Protein AF-A0A9W8DTN8-F1 (afdb_monomer_lite)

pLDDT: mean 75.88, std 16.67, range [35.34, 96.88]

Secondary structure (DSSP, 8-state):
--TTB-HHHHHHS--GGGGGG--S-TTTTSSSSSSPPP-----------TTTHHHHHHHHHHHHHHHHH-SS-HHHHHHHHHHHHHHHHHHHHHHHHHHHHHHHHTT-SS-TT-HHHHHHHHHHHHHHHHHHHHHHHHHHH--STTTSPBTTBTTB-HHHHIIIIIHHHHHHHHHHHHHHHHHHHH-S--THHHHHHHHHHHHHHHHHIIIIIHHHHHHHTTSS--THHHHHHHHHHHHHHHHHHHHHHHSTTSSSSS---------

Sequence (267 aa):
MKFGDFESLCRLTNLPVCTLFVGNDSSLLSDHPKCKLNSYDAGSAYIVDLSDLVVTAVAILLAAYCVIKTHEKLAAVETVNKWLGAVNVALTVSFFWMLMLAGFVGFQLLPDGSAFSLFSILISTIIVLVGIGYIAADTAFGVTDTLKPKADRPFYSPGLFFVYLIFPIISIALYLCAQLVIVFRFLAVRKPLLWLLGALVLFVLSQIFMLVISDEICNGTNGRIDGTMFSTLLNFGSLVMIYFFWNSITEGDGDEYFDDPIDKHNP

Organism: NCBI:txid417184

InterPro domains:
  IPR022057 Chitin synthase export chaperone [PF12271] (2-77)
  IPR022057 Chitin synthase export chaperone [PF12271] (79-253)
  IPR022057 Chitin synthase export chaperone [PTHR35329] (80-253)

Radius of gyration: 22.62 Å; chains: 1; bounding box: 81×42×64 Å

Foldseek 3Di:
DDFQFCVLQQQQFDQLLVLLLDDPPPVVVVPTNPFAADDDPDPDDDDDDDVCCPVVVVVCVVVVVVVVPDPDCPVVVSVVSLLSSLQVLLVVLLVLLLLLLVLVCLVVPDPVPPPVSVCVSVVVSVVSSVVSSVLSSCCRVVPDPPQDQDPVRSRGGNVSSCSRPVSSVVSLVSSLVSLVCCCVPPNPDNVLVVLLVLLVVLLVVLCCLRRPVQNVVSVVVNNHDGSNVVSVVSNVVSVVSVVVSVCCVPVPDPPVVVPDPPDPDDD

Structure (mmCIF, N/CA/C/O backbone):
data_AF-A0A9W8DTN8-F1
#
_entry.id   AF-A0A9W8DTN8-F1
#
loop_
_atom_site.group_PDB
_atom_site.id
_atom_site.type_symbol
_atom_site.label_atom_id
_atom_site.label_alt_id
_atom_site.label_comp_id
_atom_site.label_asym_id
_atom_site.label_entity_id
_atom_site.label_seq_id
_atom_site.pdbx_PDB_ins_code
_atom_site.Cartn_x
_atom_site.Cartn_y
_atom_site.Cartn_z
_atom_site.occupancy
_atom_site.B_iso_or_equiv
_atom_site.auth_seq_id
_atom_site.auth_comp_id
_atom_site.auth_asym_id
_atom_site.auth_atom_id
_atom_site.pdbx_PDB_model_num
ATOM 1 N N . MET A 1 1 ? -19.034 -10.072 -0.904 1.00 63.94 1 MET A N 1
ATOM 2 C CA . MET A 1 1 ? -18.754 -8.750 -0.304 1.00 63.94 1 MET A CA 1
ATOM 3 C C . MET A 1 1 ? -19.582 -7.713 -1.045 1.00 63.94 1 MET A C 1
ATOM 5 O O . MET A 1 1 ? -19.642 -7.789 -2.268 1.00 63.94 1 MET A O 1
ATOM 9 N N . LYS A 1 2 ? -20.281 -6.818 -0.338 1.00 79.50 2 LYS A N 1
ATOM 10 C CA . LYS A 1 2 ? -20.985 -5.686 -0.964 1.00 79.50 2 LYS A CA 1
ATOM 11 C C . LYS A 1 2 ? -20.028 -4.497 -1.047 1.00 79.50 2 LYS A C 1
ATOM 13 O O . LYS A 1 2 ? -19.157 -4.350 -0.198 1.00 79.50 2 LYS A O 1
ATOM 18 N N . PHE A 1 3 ? -20.166 -3.670 -2.080 1.00 81.69 3 PHE A N 1
ATOM 19 C CA . PHE A 1 3 ? -19.348 -2.466 -2.217 1.00 81.69 3 PHE A CA 1
ATOM 20 C C . PHE A 1 3 ? -19.552 -1.536 -1.012 1.00 81.69 3 PHE A C 1
ATOM 22 O O . PHE A 1 3 ? -20.693 -1.258 -0.642 1.00 81.69 3 PHE A O 1
ATOM 29 N N . GLY A 1 4 ? -18.452 -1.057 -0.427 1.00 79.31 4 GLY A N 1
ATOM 30 C CA . GLY A 1 4 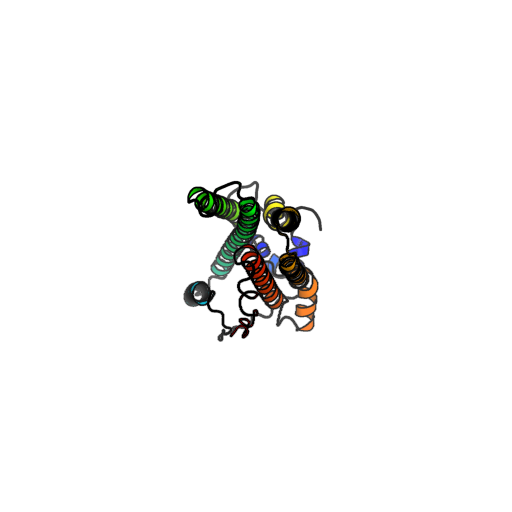? -18.475 -0.132 0.709 1.00 79.31 4 GLY A CA 1
ATOM 31 C C . GLY A 1 4 ? -18.649 -0.778 2.082 1.00 79.31 4 GLY A C 1
ATOM 32 O O . GLY A 1 4 ? -18.710 -0.045 3.063 1.00 79.31 4 GLY A O 1
ATOM 33 N N . ASP A 1 5 ? -18.729 -2.106 2.160 1.00 84.62 5 ASP A N 1
ATOM 34 C CA . ASP A 1 5 ? -18.950 -2.853 3.399 1.00 84.62 5 ASP A CA 1
ATOM 35 C C . ASP A 1 5 ? -17.673 -3.582 3.848 1.00 84.62 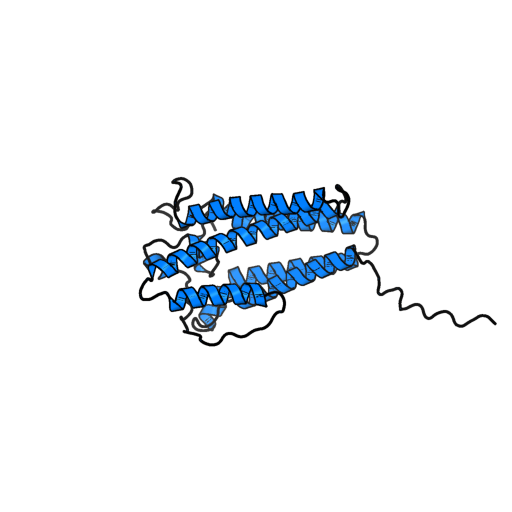5 ASP A C 1
ATOM 37 O O . ASP A 1 5 ? -17.126 -4.412 3.113 1.00 84.62 5 ASP A O 1
ATOM 41 N N . PHE A 1 6 ? -17.201 -3.261 5.053 1.00 83.69 6 PHE A N 1
ATOM 42 C CA . PHE A 1 6 ? -16.010 -3.851 5.665 1.00 83.69 6 PHE A CA 1
ATOM 43 C C . PHE A 1 6 ? -16.320 -5.006 6.625 1.00 83.69 6 PHE A C 1
ATOM 45 O O . PHE A 1 6 ? -15.386 -5.672 7.071 1.00 83.69 6 PHE A O 1
ATOM 52 N N . GLU A 1 7 ? -17.593 -5.299 6.913 1.00 82.56 7 GLU A N 1
ATOM 53 C CA . GLU A 1 7 ? -17.995 -6.267 7.945 1.00 82.56 7 GLU A CA 1
ATOM 54 C C . GLU A 1 7 ? -17.367 -7.649 7.714 1.00 82.56 7 GLU A C 1
ATOM 56 O O . GLU A 1 7 ? -16.734 -8.227 8.597 1.00 82.56 7 GLU A O 1
ATOM 61 N N . SER A 1 8 ? -17.447 -8.162 6.483 1.00 80.81 8 SER A N 1
ATOM 62 C CA . SER A 1 8 ? -16.868 -9.466 6.150 1.00 80.81 8 SER A CA 1
ATOM 63 C C . SER A 1 8 ? -15.341 -9.501 6.238 1.00 80.81 8 SER A C 1
ATOM 65 O O . SER A 1 8 ? -14.787 -10.552 6.533 1.00 80.81 8 SER A O 1
ATOM 67 N N . LEU A 1 9 ? -14.665 -8.379 5.968 1.00 82.00 9 LEU A N 1
ATOM 68 C CA . LEU A 1 9 ? -13.201 -8.297 6.005 1.00 82.00 9 LEU A CA 1
ATOM 69 C C . LEU A 1 9 ? -12.712 -8.245 7.454 1.00 82.00 9 LEU A C 1
ATOM 71 O O . LEU A 1 9 ? -11.893 -9.064 7.858 1.00 82.00 9 LEU A O 1
ATOM 75 N N . CYS A 1 10 ? -13.298 -7.354 8.253 1.00 80.56 10 CYS A N 1
ATOM 76 C CA . CYS A 1 10 ? -12.959 -7.187 9.664 1.00 80.56 10 CYS A CA 1
ATOM 77 C C . CYS A 1 10 ? -13.347 -8.390 10.533 1.00 80.56 10 CYS A C 1
ATOM 79 O O . CYS A 1 10 ? -12.802 -8.578 11.617 1.00 80.56 10 CYS A O 1
ATOM 81 N N . ARG A 1 11 ? -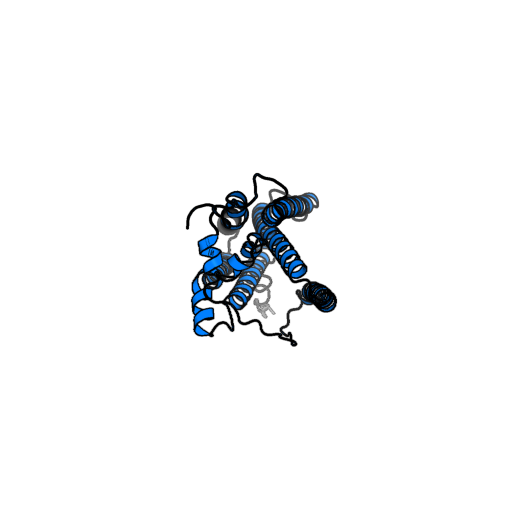14.268 -9.239 10.062 1.00 77.50 11 ARG A N 1
ATOM 82 C CA . ARG A 1 11 ? -14.615 -10.493 10.738 1.00 77.50 11 ARG A CA 1
ATOM 83 C C . ARG A 1 11 ? -13.582 -11.605 10.527 1.00 77.50 11 ARG A C 1
ATOM 85 O O . ARG A 1 11 ? -13.456 -12.470 11.395 1.00 77.50 11 ARG A O 1
ATOM 92 N N . LEU A 1 12 ? -12.906 -11.608 9.378 1.00 74.50 12 LEU A N 1
ATOM 93 C CA . LEU A 1 12 ? -11.951 -12.647 8.978 1.00 74.50 12 LEU A CA 1
ATOM 94 C C . LEU A 1 12 ? -10.514 -12.307 9.385 1.00 74.50 12 LEU A C 1
ATOM 96 O O . LEU A 1 12 ? -9.703 -13.209 9.574 1.00 74.50 12 LEU A O 1
ATOM 100 N N . THR A 1 13 ? -10.185 -11.019 9.499 1.00 71.69 13 THR A N 1
ATOM 101 C CA . THR A 1 13 ? -8.801 -10.576 9.672 1.00 71.69 13 THR A CA 1
ATOM 102 C C . THR A 1 13 ? -8.707 -9.280 10.477 1.00 71.69 13 THR A C 1
ATOM 104 O O . THR A 1 13 ? -9.619 -8.452 10.484 1.00 71.69 13 THR A O 1
ATOM 107 N N . ASN A 1 14 ? -7.547 -9.069 11.100 1.00 71.06 14 ASN A N 1
ATOM 108 C CA . ASN A 1 14 ? -7.213 -7.853 11.840 1.00 71.06 14 ASN A CA 1
ATOM 109 C C . ASN A 1 14 ? -6.610 -6.777 10.921 1.00 71.06 14 ASN A C 1
ATOM 111 O O . ASN A 1 14 ? -5.445 -6.405 11.067 1.00 71.06 14 ASN A O 1
ATOM 115 N N . LEU A 1 15 ? -7.364 -6.288 9.930 1.00 77.12 15 LEU A N 1
ATOM 116 C CA . LEU A 1 15 ? -6.869 -5.194 9.086 1.00 77.12 15 LEU A CA 1
ATOM 117 C C . LEU A 1 15 ? -6.762 -3.882 9.889 1.00 77.12 15 LEU A C 1
ATOM 119 O O . LEU A 1 15 ? -7.692 -3.546 10.626 1.00 77.12 15 LEU A O 1
ATOM 123 N N . PRO A 1 16 ? -5.715 -3.062 9.674 1.00 76.69 16 PRO A N 1
ATOM 124 C CA . PRO A 1 16 ? -5.590 -1.746 10.309 1.00 76.69 16 PRO A CA 1
ATOM 125 C C . PRO A 1 16 ? -6.773 -0.809 10.033 1.00 76.69 16 PRO A C 1
ATOM 127 O O . PRO A 1 16 ? -7.114 0.016 10.870 1.00 76.69 16 PRO A O 1
ATOM 130 N N . VAL A 1 17 ? -7.447 -0.959 8.886 1.00 81.12 17 VAL A N 1
ATOM 131 C CA . VAL A 1 17 ? -8.656 -0.185 8.547 1.00 81.12 17 VAL A CA 1
ATOM 132 C C . VAL A 1 17 ? -9.824 -0.471 9.501 1.00 81.12 17 VAL A C 1
ATOM 134 O O . VAL A 1 17 ? -10.675 0.387 9.713 1.00 81.12 17 VAL A O 1
ATOM 137 N N . CYS A 1 18 ? -9.864 -1.655 10.119 1.00 81.06 18 CYS A N 1
ATOM 138 C CA . CYS A 1 18 ? -10.951 -2.062 11.005 1.00 81.06 18 CYS A CA 1
ATOM 139 C C . CYS A 1 18 ? -10.945 -1.301 12.334 1.00 81.06 18 CYS A C 1
ATOM 141 O O . CYS A 1 18 ? -12.005 -1.125 12.931 1.00 81.06 18 CYS A O 1
ATOM 143 N N . THR A 1 19 ? -9.791 -0.780 12.772 1.00 77.75 19 THR A N 1
ATOM 144 C CA . THR A 1 19 ? -9.713 0.037 13.995 1.00 77.75 19 THR A CA 1
ATOM 145 C C . THR A 1 19 ? -10.406 1.392 13.841 1.00 77.75 19 THR A C 1
ATOM 147 O O . THR A 1 19 ? -10.740 2.017 14.845 1.00 77.75 19 THR A O 1
ATOM 150 N N . LEU A 1 20 ? -10.676 1.830 12.605 1.00 77.50 20 LEU A N 1
ATOM 151 C CA . LEU A 1 20 ? -11.373 3.085 12.310 1.00 77.50 20 LEU A CA 1
ATOM 152 C C . LEU A 1 20 ? -12.873 3.012 12.605 1.00 77.50 20 LEU A C 1
ATOM 154 O O . LEU A 1 20 ? -13.482 4.031 12.900 1.00 77.50 20 LEU A O 1
ATOM 158 N N . PHE A 1 21 ? -13.467 1.820 12.544 1.00 77.38 21 PHE A N 1
ATOM 159 C CA . PHE A 1 21 ? -14.907 1.618 12.751 1.00 77.38 21 PHE A CA 1
ATOM 160 C C . PHE A 1 21 ? -15.274 1.315 14.209 1.00 77.38 21 PHE A C 1
ATOM 162 O O . PHE A 1 21 ? -16.444 1.143 14.543 1.00 77.38 21 PHE A O 1
ATOM 169 N N . VAL A 1 22 ? -14.277 1.251 15.092 1.00 67.44 22 VAL A N 1
ATOM 170 C CA . VAL A 1 22 ? -14.471 1.017 16.523 1.00 67.44 22 VAL A CA 1
ATOM 171 C C . VAL A 1 22 ? -15.117 2.257 17.147 1.00 67.44 22 VAL A C 1
ATOM 173 O O . VAL A 1 22 ? -14.498 3.311 17.209 1.00 67.44 22 VAL A O 1
ATOM 176 N N . GLY A 1 23 ? -16.377 2.169 17.572 1.00 57.66 23 GLY A N 1
ATOM 177 C CA . GLY A 1 23 ? -17.070 3.244 18.296 1.00 57.66 23 GLY A CA 1
ATOM 178 C C . GLY A 1 23 ? -16.900 3.154 19.820 1.00 57.66 23 GLY A C 1
ATOM 179 O O . GLY A 1 23 ? -16.332 2.192 20.327 1.00 57.66 23 GLY A O 1
ATOM 180 N N . ASN A 1 24 ? -17.496 4.110 20.550 1.00 43.00 24 ASN A N 1
ATOM 181 C CA . ASN A 1 24 ? -17.570 4.120 22.026 1.00 43.00 24 ASN A CA 1
ATOM 182 C C . ASN A 1 24 ? -18.254 2.866 22.620 1.00 43.00 24 ASN A C 1
ATOM 184 O O . ASN A 1 24 ? -18.099 2.573 23.807 1.00 43.00 24 ASN A O 1
ATOM 188 N N . ASP A 1 25 ? -19.013 2.128 21.807 1.00 45.62 25 ASP A N 1
ATOM 189 C CA . ASP A 1 25 ? -19.570 0.829 22.168 1.00 45.62 25 ASP A CA 1
ATOM 190 C C . ASP A 1 25 ? -18.539 -0.277 21.919 1.00 45.62 25 ASP A C 1
ATOM 192 O O . ASP A 1 25 ? -18.502 -0.953 20.889 1.00 45.62 25 ASP A O 1
ATOM 196 N N . SER A 1 26 ? -17.719 -0.491 22.945 1.00 45.62 26 SER A N 1
ATOM 197 C CA . SER A 1 26 ? -16.800 -1.627 23.124 1.00 45.62 26 SER A CA 1
ATOM 198 C C . SER A 1 26 ? -17.436 -3.026 22.941 1.00 45.62 26 SER A C 1
ATOM 200 O O . SER A 1 26 ? -16.726 -4.033 22.882 1.00 45.62 26 SER A O 1
ATOM 202 N N . SER A 1 27 ? -18.762 -3.114 22.799 1.00 43.22 27 SER A N 1
ATOM 203 C CA . SER A 1 27 ? -19.514 -4.332 22.482 1.00 43.22 27 SER A CA 1
ATOM 204 C C . SER A 1 27 ? -19.376 -4.779 21.018 1.00 43.22 27 SER A C 1
ATOM 206 O O . SER A 1 27 ? -19.384 -5.981 20.769 1.00 43.22 27 SER A O 1
ATOM 208 N N . LEU A 1 28 ? -19.143 -3.867 20.063 1.00 47.72 28 LEU A N 1
ATOM 209 C CA . LEU A 1 28 ? -18.920 -4.217 18.644 1.00 47.72 28 LEU A CA 1
ATOM 210 C C . LEU A 1 28 ? -17.567 -4.908 18.396 1.00 47.72 28 LEU A C 1
ATOM 212 O O . LEU A 1 28 ? -17.390 -5.604 17.401 1.00 47.72 28 LEU A O 1
ATOM 216 N N . LEU A 1 29 ? -16.627 -4.751 19.331 1.00 48.72 29 LEU A N 1
ATOM 217 C CA . LEU A 1 29 ? -15.310 -5.402 19.350 1.00 48.72 29 LEU A CA 1
ATOM 218 C C . LEU A 1 29 ? -15.311 -6.746 20.092 1.00 48.72 29 LEU A C 1
ATOM 220 O O . LEU A 1 29 ? -14.307 -7.458 20.093 1.00 48.72 29 LEU A O 1
ATOM 224 N N . SER A 1 30 ? -16.409 -7.085 20.772 1.00 45.41 30 SER A N 1
ATOM 225 C CA . SER A 1 30 ? -16.531 -8.376 21.455 1.00 45.41 30 SE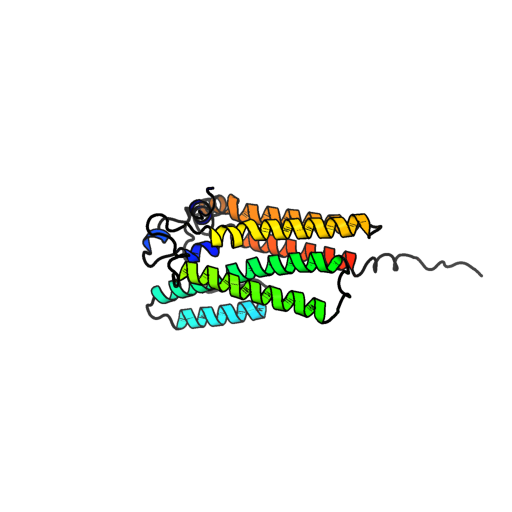R A CA 1
ATOM 226 C C . SER A 1 30 ? -16.937 -9.504 20.501 1.00 45.41 30 SER A C 1
ATOM 228 O O . SER A 1 30 ? -16.750 -10.663 20.858 1.00 45.41 30 SER A O 1
ATOM 230 N N . ASP A 1 31 ? -17.439 -9.175 19.302 1.00 45.97 31 ASP A N 1
ATOM 231 C CA . ASP A 1 31 ? -17.983 -10.149 18.340 1.00 45.97 31 ASP A CA 1
ATOM 232 C C . ASP A 1 31 ? -17.149 -10.296 17.042 1.00 45.97 31 ASP A C 1
ATOM 234 O O . ASP A 1 31 ? -17.386 -11.203 16.238 1.00 45.97 31 ASP A O 1
ATOM 238 N N . HIS A 1 32 ? -16.143 -9.438 16.814 1.00 55.62 32 HIS A N 1
ATOM 239 C CA . HIS A 1 32 ? -15.303 -9.440 15.603 1.00 55.62 32 HIS A CA 1
ATOM 240 C C . HIS A 1 32 ? -13.837 -9.133 15.962 1.00 55.62 32 HIS A C 1
ATOM 242 O O . HIS A 1 32 ? -13.607 -8.107 16.607 1.00 55.62 32 HIS A O 1
ATOM 248 N N . PRO A 1 33 ? -12.824 -9.939 15.572 1.00 57.31 33 PRO A N 1
ATOM 249 C CA . PRO A 1 33 ? -12.809 -11.122 14.689 1.00 57.31 33 PRO A CA 1
ATOM 250 C C . PRO A 1 33 ? -13.341 -12.411 15.345 1.00 57.31 33 PRO A C 1
ATOM 252 O O . PRO A 1 33 ? -13.359 -12.528 16.568 1.00 57.31 33 PRO A O 1
ATOM 255 N N . LYS A 1 34 ? -13.721 -13.417 14.534 1.00 57.88 34 LYS A N 1
ATOM 256 C CA . LYS A 1 34 ? -14.191 -14.740 15.024 1.00 57.88 34 LYS A CA 1
ATOM 257 C C . LYS A 1 34 ? -13.236 -15.400 16.025 1.00 57.88 34 LYS A C 1
ATOM 259 O O . LYS A 1 34 ? -13.680 -16.151 16.888 1.00 57.88 34 LYS A O 1
ATOM 264 N N . CYS A 1 35 ? -11.942 -15.132 15.883 1.00 56.12 35 CYS A N 1
ATOM 265 C CA . CYS A 1 35 ? -10.902 -15.606 16.773 1.00 56.12 35 CYS A CA 1
ATOM 266 C C . CYS A 1 35 ? -10.168 -14.407 17.377 1.00 56.12 35 CYS A C 1
ATOM 268 O O . CYS A 1 35 ? -9.411 -13.708 16.702 1.00 56.12 35 CYS A O 1
ATOM 270 N N . LYS A 1 36 ? -10.425 -14.152 18.663 1.00 63.56 36 LYS A N 1
ATOM 271 C CA . LYS A 1 36 ? -9.766 -13.093 19.425 1.00 63.56 36 LYS A CA 1
ATOM 272 C C . LYS A 1 36 ? -8.383 -13.578 19.842 1.00 63.56 36 LYS A C 1
ATOM 274 O O . LYS A 1 36 ? -8.260 -14.623 20.478 1.00 63.56 36 LYS A O 1
ATOM 279 N N . LEU A 1 37 ? -7.351 -12.811 19.502 1.00 59.62 37 LEU A N 1
ATOM 280 C CA . LEU A 1 37 ? -6.012 -13.077 20.012 1.00 59.62 37 LEU A CA 1
ATOM 281 C C . LEU A 1 37 ? -6.018 -12.921 21.537 1.00 59.62 37 LEU A C 1
ATOM 283 O O . LEU A 1 37 ? -6.521 -11.930 22.073 1.00 59.62 37 LEU A O 1
ATOM 287 N N . ASN A 1 38 ? -5.469 -13.908 22.237 1.00 58.78 38 ASN A N 1
ATOM 288 C CA . ASN A 1 38 ? -5.273 -13.840 23.675 1.00 58.78 38 ASN A CA 1
ATOM 289 C C . ASN A 1 38 ? -4.295 -12.699 23.960 1.00 58.78 38 ASN A C 1
ATOM 291 O O . ASN A 1 38 ? -3.164 -12.713 23.475 1.00 58.78 38 ASN A O 1
ATOM 295 N N . SER A 1 39 ? -4.726 -11.708 24.742 1.00 44.03 39 SER A N 1
ATOM 296 C CA . SER A 1 39 ? -3.850 -10.627 25.183 1.00 44.03 39 SER A CA 1
ATOM 297 C C . SER A 1 39 ? -2.776 -11.212 26.099 1.00 44.03 39 SER A C 1
ATOM 299 O O . SER A 1 39 ? -3.042 -11.506 27.265 1.00 44.03 39 SER A O 1
ATOM 301 N N . TYR A 1 40 ? -1.581 -11.418 25.560 1.00 40.50 40 TYR A N 1
ATOM 302 C CA . TYR A 1 40 ? -0.391 -11.714 26.342 1.00 40.50 40 TYR A CA 1
ATOM 303 C C . TYR A 1 40 ? 0.309 -10.393 26.657 1.00 40.50 40 TYR A C 1
ATOM 305 O O . TYR A 1 40 ? 0.668 -9.647 25.746 1.00 40.50 40 TYR A O 1
ATOM 313 N N . ASP A 1 41 ? 0.495 -10.112 27.947 1.00 42.66 41 ASP A N 1
ATOM 314 C CA . ASP A 1 41 ? 1.431 -9.097 28.428 1.00 42.66 41 ASP A CA 1
ATOM 315 C C . ASP A 1 41 ? 2.844 -9.600 28.101 1.00 42.66 41 ASP A C 1
ATOM 317 O O . ASP A 1 41 ? 3.432 -10.415 28.814 1.00 42.66 41 ASP A O 1
ATOM 321 N N . ALA A 1 42 ? 3.320 -9.250 26.909 1.00 35.34 42 ALA A N 1
ATOM 322 C CA . ALA A 1 42 ? 4.568 -9.747 26.355 1.00 35.34 42 ALA A CA 1
ATOM 323 C C . ALA A 1 42 ? 5.658 -8.688 26.523 1.00 35.34 42 ALA A C 1
ATOM 325 O O . ALA A 1 42 ? 6.100 -8.038 25.575 1.00 35.34 42 ALA A O 1
ATOM 326 N N . GLY A 1 43 ? 6.123 -8.552 27.764 1.00 43.59 43 GLY A N 1
ATOM 327 C CA . GLY A 1 43 ? 7.454 -8.041 28.054 1.00 43.59 43 GLY A CA 1
ATOM 328 C C . GLY A 1 43 ? 8.511 -8.999 27.510 1.00 43.59 43 GLY A C 1
ATOM 329 O O . GLY A 1 43 ? 8.989 -9.853 28.244 1.00 43.59 43 GLY A O 1
ATOM 330 N N . SER A 1 44 ? 8.835 -8.884 26.222 1.00 36.22 44 SER A N 1
ATOM 331 C CA . SER A 1 44 ? 10.121 -9.234 25.597 1.00 36.22 44 SER A CA 1
ATOM 332 C C . SER A 1 44 ? 9.927 -9.225 24.080 1.00 36.22 44 SER A C 1
ATOM 334 O O . SER A 1 44 ? 9.329 -10.137 23.511 1.00 36.22 44 SER A O 1
ATOM 336 N N . ALA A 1 45 ? 10.405 -8.164 23.433 1.00 37.38 45 ALA A N 1
ATOM 337 C CA . ALA A 1 45 ? 10.436 -8.048 21.984 1.00 37.38 45 ALA A CA 1
ATOM 338 C C . ALA A 1 45 ? 11.819 -8.448 21.460 1.00 37.38 45 ALA A C 1
ATOM 340 O O . ALA A 1 45 ? 12.842 -7.978 21.959 1.00 37.38 45 ALA A O 1
ATOM 341 N N . TYR A 1 46 ? 11.837 -9.259 20.410 1.00 41.56 46 TYR A N 1
ATOM 342 C CA . TYR A 1 46 ? 12.955 -9.374 19.481 1.00 41.56 46 TYR A CA 1
ATOM 343 C C . TYR A 1 46 ? 12.387 -9.829 18.138 1.00 41.56 46 TYR A C 1
ATOM 345 O O . TYR A 1 46 ? 11.598 -10.765 18.172 1.00 41.56 46 TYR A O 1
ATOM 353 N N . ILE A 1 47 ? 12.717 -9.164 17.017 1.00 35.59 47 ILE A N 1
ATOM 354 C CA . ILE A 1 47 ? 13.503 -9.663 15.860 1.00 35.59 47 ILE A CA 1
ATOM 355 C C . ILE A 1 47 ? 13.998 -8.435 15.052 1.00 35.59 47 ILE A C 1
ATOM 357 O O . ILE A 1 47 ? 13.439 -7.346 15.135 1.00 35.59 47 ILE A O 1
ATOM 361 N N . VAL A 1 48 ? 15.125 -8.646 14.375 1.00 48.19 48 VAL A N 1
ATOM 362 C CA . VAL A 1 48 ? 16.088 -7.759 13.708 1.00 48.19 48 VAL A CA 1
ATOM 363 C C . VAL A 1 48 ? 15.653 -7.337 12.299 1.00 48.19 48 VAL A C 1
ATOM 365 O O . VAL A 1 48 ? 15.286 -8.211 11.527 1.00 48.19 48 VAL A O 1
ATOM 368 N N . ASP A 1 49 ? 15.818 -6.050 11.953 1.00 41.81 49 ASP A N 1
ATOM 369 C CA . ASP A 1 49 ? 16.182 -5.565 10.605 1.00 41.81 49 ASP A CA 1
ATOM 370 C C . ASP A 1 49 ? 16.691 -4.101 10.634 1.00 41.81 49 ASP A C 1
ATOM 372 O O . ASP A 1 49 ? 16.296 -3.292 11.478 1.00 41.81 49 ASP A O 1
ATOM 376 N N . LEU A 1 50 ? 17.623 -3.759 9.731 1.00 44.88 50 LEU A N 1
ATOM 377 C CA . LEU A 1 50 ? 18.465 -2.544 9.783 1.00 44.88 50 LEU A CA 1
ATOM 378 C C . LEU A 1 50 ? 17.724 -1.234 9.432 1.00 44.88 50 LEU A C 1
ATOM 380 O O . LEU A 1 50 ? 18.148 -0.158 9.853 1.00 44.88 50 LEU A O 1
ATOM 384 N N . SER A 1 51 ? 16.615 -1.303 8.692 1.00 52.84 51 SER A N 1
ATOM 385 C CA . SER A 1 51 ? 15.797 -0.135 8.313 1.00 52.84 51 SER A CA 1
ATOM 386 C C . SER A 1 51 ? 14.657 0.159 9.290 1.00 52.84 51 SER A C 1
ATOM 388 O O . SER A 1 51 ? 14.095 1.254 9.261 1.00 52.84 51 SER A O 1
ATOM 390 N N . ASP A 1 52 ? 14.346 -0.782 10.180 1.00 53.47 52 ASP A N 1
ATOM 391 C CA . ASP A 1 52 ? 13.214 -0.678 11.099 1.00 53.47 52 ASP A CA 1
ATOM 392 C C . ASP A 1 52 ? 13.634 -0.195 12.495 1.00 53.47 52 ASP A C 1
ATOM 394 O O . ASP A 1 52 ? 12.813 0.253 13.286 1.00 53.47 52 ASP A O 1
ATOM 398 N N . LEU A 1 53 ? 14.938 -0.180 12.793 1.00 51.12 53 LEU A N 1
ATOM 399 C CA . LEU A 1 53 ? 15.464 0.184 14.110 1.00 51.12 53 LEU A CA 1
ATOM 400 C C . LEU A 1 53 ? 14.972 1.556 14.593 1.00 51.12 53 LEU A C 1
ATOM 402 O O . LEU A 1 53 ? 14.596 1.691 15.750 1.00 51.12 53 LEU A O 1
ATOM 406 N N . VAL A 1 54 ? 14.970 2.580 13.736 1.00 53.28 54 VAL A N 1
ATOM 407 C CA . VAL A 1 54 ? 14.645 3.954 14.163 1.00 53.28 54 VAL A CA 1
ATOM 408 C C . VAL A 1 54 ? 13.140 4.150 14.300 1.00 53.28 54 VAL A C 1
ATOM 410 O O . VAL A 1 54 ? 12.680 4.710 15.293 1.00 53.28 54 VAL A O 1
ATOM 413 N N . VAL A 1 55 ? 12.364 3.669 13.329 1.00 56.22 55 VAL A N 1
ATOM 414 C CA . VAL A 1 55 ? 10.903 3.816 13.327 1.00 56.22 55 VAL A CA 1
ATOM 415 C C . VAL A 1 55 ? 10.288 2.942 14.412 1.00 56.22 55 VAL A C 1
ATOM 417 O O . VAL A 1 55 ? 9.457 3.423 15.179 1.00 56.22 55 VAL A O 1
ATOM 420 N N . THR A 1 56 ? 10.773 1.711 14.561 1.00 55.28 56 THR A N 1
ATOM 421 C CA . THR A 1 56 ? 10.355 0.808 15.630 1.00 55.28 56 THR A CA 1
ATOM 422 C C . THR A 1 56 ? 10.863 1.267 16.993 1.00 55.28 56 THR A C 1
ATOM 424 O O . THR A 1 56 ? 10.089 1.227 17.939 1.00 55.28 56 THR A O 1
ATOM 427 N N . ALA A 1 57 ? 12.077 1.814 17.140 1.00 55.66 57 ALA A N 1
ATOM 428 C CA . ALA A 1 57 ? 12.501 2.391 18.423 1.00 55.66 57 ALA A CA 1
ATOM 429 C C . ALA A 1 57 ? 11.650 3.602 18.817 1.00 55.66 57 ALA A C 1
ATOM 431 O O . ALA A 1 57 ? 11.250 3.708 19.971 1.00 55.66 57 ALA A O 1
ATOM 432 N N . VAL A 1 58 ? 11.320 4.497 17.881 1.00 66.19 58 VAL A N 1
ATOM 433 C CA . VAL A 1 58 ? 10.432 5.635 18.161 1.00 66.19 58 VAL A CA 1
ATOM 434 C C . VAL A 1 58 ? 9.015 5.152 18.474 1.00 66.19 58 VAL A C 1
ATOM 436 O O . VAL A 1 58 ? 8.419 5.625 19.439 1.00 66.19 58 VAL A O 1
ATOM 439 N N . ALA A 1 59 ? 8.491 4.173 17.734 1.00 60.62 59 ALA A N 1
ATOM 440 C CA . ALA A 1 59 ? 7.184 3.578 17.998 1.00 60.62 59 ALA A CA 1
ATOM 441 C C . ALA A 1 59 ? 7.143 2.849 19.349 1.00 60.62 59 ALA A C 1
ATOM 443 O O . ALA A 1 59 ? 6.178 3.013 20.086 1.00 60.62 59 ALA A O 1
ATOM 444 N N . ILE A 1 60 ? 8.200 2.120 19.720 1.00 67.62 60 ILE A N 1
ATOM 445 C CA . ILE A 1 60 ? 8.348 1.457 21.021 1.00 67.62 60 ILE A CA 1
ATOM 446 C C . ILE A 1 60 ? 8.479 2.490 22.134 1.00 67.62 60 ILE A C 1
ATOM 448 O O . ILE A 1 60 ? 7.838 2.334 23.162 1.00 67.62 60 ILE A O 1
ATOM 452 N N . LEU A 1 61 ? 9.264 3.555 21.958 1.00 71.50 61 LEU A N 1
ATOM 453 C CA . LEU A 1 61 ? 9.414 4.607 22.966 1.00 71.50 61 LEU A CA 1
ATOM 454 C C . LEU A 1 61 ? 8.108 5.378 23.169 1.00 71.50 61 LEU A C 1
ATOM 456 O O . LEU A 1 61 ? 7.755 5.680 24.306 1.00 71.50 61 LEU A O 1
ATOM 460 N N . LEU A 1 62 ? 7.363 5.654 22.096 1.00 65.94 62 LEU A N 1
ATOM 461 C CA . LEU A 1 62 ? 6.039 6.270 22.166 1.00 65.94 62 LEU A CA 1
ATOM 462 C C . LEU A 1 62 ? 5.006 5.319 22.776 1.00 65.94 62 LEU A C 1
ATOM 464 O O . LEU A 1 62 ? 4.246 5.739 23.643 1.00 65.94 62 LEU A O 1
ATOM 468 N N . ALA A 1 63 ? 5.005 4.043 22.390 1.00 62.25 63 ALA A N 1
ATOM 469 C CA . ALA A 1 63 ? 4.123 3.027 22.956 1.00 62.25 63 ALA A CA 1
ATOM 470 C C . ALA A 1 63 ? 4.424 2.797 24.442 1.00 62.25 63 ALA A C 1
ATOM 472 O O . ALA A 1 63 ? 3.508 2.823 25.254 1.00 62.25 63 ALA A O 1
ATOM 473 N N . ALA A 1 64 ? 5.696 2.670 24.823 1.00 64.81 64 ALA A N 1
ATOM 474 C CA . ALA A 1 64 ? 6.138 2.551 26.208 1.00 64.81 64 ALA A CA 1
ATOM 475 C C . ALA A 1 64 ? 5.796 3.812 27.009 1.00 64.81 64 ALA A C 1
ATOM 477 O O . ALA A 1 64 ? 5.264 3.704 28.108 1.00 64.81 64 ALA A O 1
ATOM 478 N N . TYR A 1 65 ? 6.014 5.009 26.454 1.00 75.19 65 TYR A N 1
ATOM 479 C CA . TYR A 1 65 ? 5.596 6.264 27.081 1.00 75.19 65 TYR A CA 1
ATOM 480 C C . TYR A 1 65 ? 4.078 6.314 27.298 1.00 75.19 65 TYR A C 1
ATOM 482 O O . TYR A 1 65 ? 3.622 6.702 28.372 1.00 75.19 65 TYR A O 1
ATOM 490 N N . CYS A 1 66 ? 3.289 5.886 26.311 1.00 60.25 66 CYS A N 1
ATOM 491 C CA . CYS A 1 66 ? 1.837 5.803 26.415 1.00 60.25 66 CYS A CA 1
ATOM 492 C C . CYS A 1 66 ? 1.397 4.781 27.471 1.00 60.25 66 CYS A C 1
ATOM 494 O O . CYS A 1 66 ? 0.569 5.130 28.304 1.00 60.25 66 CYS A O 1
ATOM 496 N N . VAL A 1 67 ? 1.990 3.584 27.496 1.00 63.31 67 VAL A N 1
ATOM 497 C CA . VAL A 1 67 ? 1.694 2.513 28.466 1.00 63.31 67 VAL A CA 1
ATOM 498 C C . VAL A 1 67 ? 2.054 2.932 29.894 1.00 63.31 67 VAL A C 1
ATOM 500 O O . VAL A 1 67 ? 1.257 2.752 30.813 1.00 63.31 67 VAL A O 1
ATOM 503 N N . ILE A 1 68 ? 3.217 3.563 30.085 1.00 66.44 68 ILE A N 1
ATOM 504 C CA . ILE A 1 68 ? 3.676 4.065 31.391 1.00 66.44 68 ILE A CA 1
ATOM 505 C C . ILE A 1 68 ? 2.792 5.225 31.874 1.00 66.44 68 ILE A C 1
ATOM 507 O O . ILE A 1 68 ? 2.584 5.396 33.073 1.00 66.44 68 ILE A O 1
ATOM 511 N N . LYS A 1 69 ? 2.245 6.029 30.955 1.00 62.56 69 LYS A N 1
ATOM 512 C CA . LYS A 1 69 ? 1.382 7.170 31.289 1.00 62.56 69 LYS A CA 1
ATOM 513 C C . LYS A 1 69 ? -0.096 6.794 31.445 1.00 62.56 69 LYS A C 1
ATOM 515 O O . LYS A 1 69 ? -0.858 7.576 32.015 1.00 62.56 69 LYS A O 1
ATOM 520 N N . THR A 1 70 ? -0.523 5.617 30.986 1.00 54.00 70 THR A N 1
ATOM 521 C CA . THR A 1 70 ? -1.897 5.127 31.158 1.00 54.00 70 THR A CA 1
ATOM 522 C C . THR A 1 70 ? -2.119 4.540 32.548 1.00 54.00 70 THR A C 1
ATOM 524 O O . THR A 1 70 ? -2.295 3.340 32.720 1.00 54.00 70 THR A O 1
ATOM 527 N N . HIS A 1 71 ? -2.214 5.408 33.549 1.00 50.12 71 HIS A N 1
ATOM 528 C CA . HIS A 1 71 ? -3.039 5.094 34.708 1.00 50.12 71 HIS A CA 1
ATOM 529 C C . HIS A 1 71 ? -4.517 5.287 34.290 1.00 50.12 71 HIS A C 1
ATOM 531 O O . HIS A 1 71 ? -4.998 6.404 34.118 1.00 50.12 71 HIS A O 1
ATOM 537 N N . GLU A 1 72 ? -5.213 4.174 34.040 1.00 56.12 72 GLU A N 1
ATOM 538 C CA . GLU A 1 72 ? -6.687 4.042 34.008 1.00 56.12 72 GLU A CA 1
ATOM 539 C C . GLU A 1 72 ? -7.518 4.689 32.873 1.00 56.12 72 GLU A C 1
ATOM 541 O O . GLU A 1 72 ? -8.698 4.989 33.068 1.00 56.12 72 GLU A O 1
ATOM 546 N N . LYS A 1 73 ? -7.009 4.863 31.647 1.00 50.16 73 LYS A N 1
ATOM 547 C CA . LYS A 1 73 ? -7.859 5.357 30.537 1.00 50.16 73 LYS A CA 1
ATOM 548 C C . LYS A 1 73 ? -7.898 4.390 29.355 1.00 50.16 73 LYS A C 1
ATOM 550 O O . LYS A 1 73 ? -7.220 4.601 28.356 1.00 50.16 73 LYS A O 1
ATOM 555 N N . LEU A 1 74 ? -8.783 3.392 29.426 1.00 54.03 74 LEU A N 1
ATOM 556 C CA . LEU A 1 74 ? -9.199 2.568 28.274 1.00 54.03 74 LEU A CA 1
ATOM 557 C C . LEU A 1 74 ? -9.584 3.437 27.052 1.00 54.03 74 LEU A C 1
ATOM 559 O O . LEU A 1 74 ? -9.250 3.103 25.920 1.00 54.03 74 LEU A O 1
ATOM 563 N N . ALA A 1 75 ? -10.170 4.617 27.290 1.00 56.38 75 ALA A N 1
ATOM 564 C CA . ALA A 1 75 ? -10.510 5.599 26.254 1.00 56.38 75 ALA A CA 1
ATOM 565 C C . ALA A 1 75 ? -9.291 6.196 25.510 1.00 56.38 75 ALA A C 1
ATOM 567 O O . ALA A 1 75 ? -9.396 6.583 24.344 1.00 56.38 75 ALA A O 1
ATOM 568 N N . ALA A 1 76 ? -8.122 6.273 26.158 1.00 60.44 76 ALA A N 1
ATOM 569 C CA . ALA A 1 76 ? -6.901 6.753 25.510 1.00 60.44 76 ALA A CA 1
ATOM 570 C C . ALA A 1 76 ? -6.347 5.707 24.532 1.00 60.44 76 ALA A C 1
ATOM 572 O O . ALA A 1 76 ? -5.922 6.063 23.437 1.00 60.44 76 ALA A O 1
ATOM 573 N N . VAL A 1 77 ? -6.421 4.422 24.892 1.00 65.12 77 VAL A N 1
ATOM 574 C CA . VAL A 1 77 ? -5.980 3.305 24.040 1.00 65.12 77 VAL A CA 1
ATOM 575 C C . VAL A 1 77 ? -6.824 3.224 22.767 1.00 65.12 77 VAL A C 1
ATOM 577 O O . VAL A 1 77 ? -6.280 3.113 21.672 1.00 65.12 77 VAL A O 1
ATOM 580 N N . GLU A 1 78 ? -8.146 3.362 22.885 1.00 66.00 78 GLU A N 1
ATOM 581 C CA . GLU A 1 78 ? -9.049 3.373 21.728 1.00 66.00 78 GLU A CA 1
ATOM 582 C C . GLU A 1 78 ? -8.731 4.526 20.762 1.00 66.00 78 GLU A C 1
ATOM 584 O O . GLU A 1 78 ? -8.619 4.328 19.552 1.00 66.00 78 GLU A O 1
ATOM 589 N N . THR A 1 79 ? -8.510 5.727 21.300 1.00 71.94 79 THR A N 1
ATOM 590 C CA . THR A 1 79 ? -8.166 6.914 20.504 1.00 71.94 79 THR A CA 1
ATOM 591 C C . THR A 1 79 ? -6.831 6.740 19.776 1.00 71.94 79 THR A C 1
ATOM 593 O O . THR A 1 79 ? -6.714 7.091 18.602 1.00 71.94 79 THR A O 1
ATOM 596 N N . VAL A 1 80 ? -5.823 6.175 20.446 1.00 73.12 80 VAL A N 1
ATOM 597 C CA . VAL A 1 80 ? -4.510 5.899 19.842 1.00 73.12 80 VAL A CA 1
ATOM 598 C C . VAL A 1 80 ? -4.628 4.862 18.723 1.00 73.12 80 VAL A C 1
ATOM 600 O O . VAL A 1 80 ? -4.066 5.069 17.649 1.00 73.12 80 VAL A O 1
ATOM 603 N N . ASN A 1 81 ? -5.412 3.798 18.917 1.00 72.69 81 ASN A N 1
ATOM 604 C CA . ASN A 1 81 ? -5.622 2.763 17.900 1.00 72.69 81 ASN A CA 1
ATOM 605 C C . ASN A 1 81 ? -6.315 3.301 16.638 1.00 72.69 81 ASN A C 1
ATOM 607 O O . ASN A 1 81 ? -5.977 2.883 15.526 1.00 72.69 81 ASN A O 1
ATOM 611 N N . LYS A 1 82 ? -7.241 4.256 16.792 1.00 79.38 82 LYS A N 1
ATOM 612 C CA . LYS A 1 82 ? -7.876 4.964 15.667 1.00 79.38 82 LYS A CA 1
ATOM 613 C C . LYS A 1 82 ? -6.868 5.785 14.872 1.00 79.38 82 LYS A C 1
ATOM 615 O O . LYS A 1 82 ? -6.813 5.672 13.650 1.00 79.38 82 LYS A O 1
ATOM 620 N N . TRP A 1 83 ? -6.033 6.571 15.555 1.00 79.06 83 TRP A N 1
ATOM 621 C CA . TRP A 1 83 ? -4.973 7.342 14.899 1.00 79.06 83 TRP A CA 1
ATOM 622 C C . TRP A 1 83 ? -3.963 6.443 14.188 1.00 79.06 83 TRP A C 1
ATOM 624 O O . TRP A 1 83 ? -3.602 6.718 13.045 1.00 79.06 83 TRP A O 1
ATOM 634 N N . LEU A 1 84 ? -3.547 5.350 14.829 1.00 77.38 84 LEU A N 1
ATOM 635 C CA . LEU A 1 84 ? -2.615 4.392 14.241 1.00 77.38 84 LEU A CA 1
ATOM 636 C C . LEU A 1 84 ? -3.194 3.746 12.975 1.00 77.38 84 LEU A C 1
ATOM 638 O O . LEU A 1 84 ? -2.509 3.681 11.955 1.00 77.38 84 LEU A O 1
ATOM 642 N N . GLY A 1 85 ? -4.466 3.335 13.016 1.00 79.88 85 GLY A N 1
ATOM 643 C CA . GLY A 1 85 ? -5.180 2.826 11.844 1.00 79.88 85 GLY A CA 1
ATOM 644 C C . GLY A 1 85 ? -5.252 3.857 10.720 1.00 79.88 85 GLY A C 1
ATOM 645 O O . GLY A 1 85 ? -4.979 3.533 9.565 1.00 79.88 85 GLY A O 1
ATOM 646 N N . ALA A 1 86 ? -5.540 5.119 11.051 1.00 85.56 86 ALA A N 1
ATOM 647 C CA . ALA A 1 86 ? -5.703 6.179 10.056 1.00 85.56 86 ALA A CA 1
ATOM 648 C C . ALA A 1 86 ? -4.380 6.490 9.347 1.00 85.56 86 ALA A C 1
ATOM 650 O O . ALA A 1 86 ? -4.331 6.590 8.120 1.00 85.56 86 ALA A O 1
ATOM 651 N N . VAL A 1 87 ? -3.293 6.575 10.117 1.00 85.00 87 VAL A N 1
ATOM 652 C CA . VAL A 1 87 ? -1.940 6.772 9.588 1.00 85.00 87 VAL A CA 1
ATOM 653 C C . VAL A 1 87 ? -1.504 5.574 8.745 1.00 85.00 87 VAL A C 1
ATOM 655 O O . VAL A 1 87 ? -0.964 5.766 7.657 1.00 85.00 87 VAL A O 1
ATOM 658 N N . ASN A 1 88 ? -1.774 4.344 9.190 1.00 85.44 88 ASN A N 1
ATOM 659 C CA . ASN A 1 88 ? -1.431 3.139 8.436 1.00 85.44 88 ASN A CA 1
ATOM 660 C C . ASN A 1 88 ? -2.144 3.092 7.074 1.00 85.44 88 ASN A C 1
ATOM 662 O O . ASN A 1 88 ? -1.503 2.849 6.049 1.00 85.44 88 ASN A O 1
ATOM 666 N N . VAL A 1 89 ? -3.446 3.389 7.045 1.00 88.44 89 VAL A N 1
ATOM 667 C CA . VAL A 1 89 ? -4.228 3.469 5.803 1.00 88.44 89 VAL A CA 1
ATOM 668 C C . VAL A 1 89 ? -3.657 4.543 4.872 1.00 88.44 89 VAL A C 1
ATOM 670 O O . VAL A 1 89 ? -3.437 4.270 3.692 1.00 88.44 89 VAL A O 1
ATOM 673 N N . ALA A 1 90 ? -3.349 5.735 5.391 1.00 91.38 90 ALA A N 1
ATOM 674 C CA . ALA A 1 90 ? -2.777 6.821 4.597 1.00 91.38 90 ALA A CA 1
ATOM 675 C C . ALA A 1 90 ? -1.407 6.461 3.999 1.00 91.38 90 ALA A C 1
ATOM 677 O O . ALA A 1 90 ? -1.188 6.669 2.804 1.00 91.38 90 ALA A O 1
ATOM 678 N N . LEU A 1 91 ? -0.504 5.883 4.797 1.00 88.38 91 LEU A N 1
ATOM 679 C CA . LEU A 1 91 ? 0.817 5.433 4.346 1.00 88.38 91 LEU A CA 1
ATOM 680 C C . LEU A 1 91 ? 0.707 4.341 3.282 1.00 88.38 91 LEU A C 1
ATOM 682 O O . LEU A 1 91 ? 1.373 4.425 2.252 1.00 88.38 91 LEU A O 1
ATOM 686 N N . THR A 1 92 ? -0.175 3.363 3.498 1.00 90.31 92 THR A N 1
ATOM 687 C CA . THR A 1 92 ? -0.402 2.257 2.559 1.00 90.31 92 THR A CA 1
ATOM 688 C C . THR A 1 92 ? -0.843 2.781 1.198 1.00 90.31 92 THR A C 1
ATOM 690 O O . THR A 1 92 ? -0.251 2.444 0.175 1.00 90.31 92 THR A O 1
ATOM 693 N N . VAL A 1 93 ? -1.856 3.649 1.154 1.00 94.31 93 VAL A N 1
ATOM 694 C CA . VAL A 1 93 ? -2.359 4.141 -0.134 1.00 94.31 93 VAL A CA 1
ATOM 695 C C . VAL A 1 93 ? -1.362 5.090 -0.809 1.00 94.31 93 VAL A C 1
ATOM 697 O O . VAL A 1 93 ? -1.194 5.045 -2.029 1.00 94.31 93 VAL A O 1
ATOM 700 N N . SER A 1 94 ? -0.639 5.893 -0.025 1.00 93.69 94 SER A N 1
ATOM 701 C CA . SER A 1 94 ? 0.422 6.771 -0.537 1.00 93.69 94 SER A CA 1
ATOM 702 C C . SER A 1 94 ? 1.585 5.986 -1.138 1.00 93.69 94 SER A C 1
ATOM 704 O O . SER A 1 94 ? 2.127 6.390 -2.164 1.00 93.69 94 SER A O 1
ATOM 706 N N . PHE A 1 95 ? 1.935 4.840 -0.549 1.00 92.56 95 PHE A N 1
ATOM 707 C CA . PHE A 1 95 ? 2.933 3.930 -1.103 1.00 92.56 95 PHE A CA 1
ATOM 708 C C . PHE A 1 95 ? 2.525 3.437 -2.500 1.00 92.56 95 PHE A C 1
ATOM 710 O O . PHE A 1 95 ? 3.316 3.525 -3.437 1.00 92.56 95 PHE A O 1
ATOM 717 N N . PHE A 1 96 ? 1.276 2.998 -2.683 1.00 94.25 96 PHE A N 1
ATOM 718 C CA . PHE A 1 96 ? 0.797 2.553 -3.997 1.00 94.25 96 PHE A CA 1
ATOM 719 C C . PHE A 1 96 ? 0.697 3.689 -5.022 1.00 94.25 96 PHE A C 1
ATOM 721 O O . PHE A 1 96 ? 0.952 3.464 -6.205 1.00 94.25 96 PHE A O 1
ATOM 728 N N . TRP A 1 97 ? 0.374 4.910 -4.588 1.00 95.12 97 TRP A N 1
ATOM 729 C CA . TRP A 1 97 ? 0.446 6.094 -5.448 1.00 95.12 97 TRP A CA 1
ATOM 730 C C . TRP A 1 97 ? 1.878 6.374 -5.917 1.00 95.12 97 TRP A C 1
ATOM 732 O O . TRP A 1 97 ? 2.110 6.553 -7.114 1.00 95.12 97 TRP A O 1
ATOM 742 N N . MET A 1 98 ? 2.845 6.359 -4.993 1.00 93.44 98 MET A N 1
ATOM 743 C CA . MET A 1 98 ? 4.261 6.531 -5.318 1.00 93.44 98 MET A CA 1
ATOM 744 C C . MET A 1 98 ? 4.740 5.441 -6.281 1.00 93.44 98 MET A C 1
ATOM 746 O O . MET A 1 98 ? 5.398 5.756 -7.270 1.00 93.44 98 MET A O 1
ATOM 750 N N . LEU A 1 99 ? 4.373 4.179 -6.032 1.00 92.06 99 LEU A N 1
ATOM 751 C CA . LEU A 1 99 ? 4.718 3.048 -6.893 1.00 92.06 99 LEU A CA 1
ATOM 752 C C . LEU A 1 99 ? 4.202 3.264 -8.321 1.00 92.06 99 LEU A C 1
ATOM 754 O O . LEU A 1 99 ? 4.955 3.122 -9.281 1.00 92.06 99 LEU A O 1
ATOM 758 N N . MET A 1 100 ? 2.938 3.667 -8.464 1.00 93.12 100 MET A N 1
ATOM 759 C CA . MET A 1 100 ? 2.340 3.967 -9.763 1.00 93.12 100 MET A CA 1
ATOM 760 C C . MET A 1 100 ? 3.101 5.081 -10.499 1.00 93.12 100 MET A C 1
ATOM 762 O O . MET A 1 100 ? 3.437 4.916 -11.672 1.00 93.12 100 MET A O 1
ATOM 766 N N . LEU A 1 101 ? 3.414 6.195 -9.826 1.00 90.88 101 LEU A N 1
ATOM 767 C CA . LEU A 1 101 ? 4.175 7.294 -10.431 1.00 90.88 101 LEU A CA 1
ATOM 768 C C . LEU A 1 101 ? 5.607 6.893 -10.797 1.00 90.88 101 LEU A C 1
ATOM 770 O O . LEU A 1 101 ? 6.077 7.266 -11.870 1.00 90.88 101 LEU A O 1
ATOM 774 N N . ALA A 1 102 ? 6.272 6.087 -9.966 1.00 88.75 102 ALA A N 1
ATOM 775 C CA . ALA A 1 102 ? 7.585 5.530 -10.280 1.00 88.75 102 ALA A CA 1
ATOM 776 C C . ALA A 1 102 ? 7.550 4.692 -11.571 1.00 88.75 102 ALA A C 1
ATOM 778 O O . ALA A 1 102 ? 8.479 4.751 -12.373 1.00 88.75 102 ALA A O 1
ATOM 779 N N . GLY A 1 103 ? 6.449 3.974 -11.825 1.00 88.25 103 GLY A N 1
ATOM 780 C CA . GLY A 1 103 ? 6.226 3.272 -13.091 1.00 88.25 103 GLY A CA 1
ATOM 781 C C . GLY A 1 103 ? 6.129 4.198 -14.305 1.00 88.25 103 GLY A C 1
ATOM 782 O O . GLY A 1 103 ? 6.683 3.885 -15.356 1.00 88.25 103 GLY A O 1
ATOM 783 N N . PHE A 1 104 ? 5.475 5.354 -14.168 1.00 87.06 104 PHE A N 1
ATOM 784 C CA . PHE A 1 104 ? 5.356 6.323 -15.262 1.00 87.06 104 PHE A CA 1
ATOM 785 C C . PHE A 1 104 ? 6.666 7.051 -15.578 1.00 87.06 104 PHE A C 1
ATOM 787 O O . PHE A 1 104 ? 6.919 7.358 -16.743 1.00 87.06 104 PHE A O 1
ATOM 794 N N . VAL A 1 105 ? 7.511 7.304 -14.574 1.00 85.88 105 VAL A N 1
ATOM 795 C CA . VAL A 1 105 ? 8.822 7.940 -14.788 1.00 85.88 105 VAL A CA 1
ATOM 796 C C . VAL A 1 105 ? 9.741 7.069 -15.649 1.00 85.88 105 VAL A C 1
ATOM 798 O O . VAL A 1 105 ? 10.491 7.612 -16.452 1.00 85.88 105 VAL A O 1
ATOM 801 N N . GLY A 1 106 ? 9.595 5.741 -15.604 1.00 78.38 106 GLY A N 1
ATOM 802 C CA . GLY A 1 106 ? 10.372 4.816 -16.439 1.00 78.38 106 GLY A CA 1
ATOM 803 C C . GLY A 1 106 ? 10.201 4.991 -17.958 1.00 78.38 106 GLY A C 1
ATOM 804 O O . GLY A 1 106 ? 11.006 4.472 -18.722 1.00 78.38 106 GLY A O 1
ATOM 805 N N . PHE A 1 107 ? 9.196 5.743 -18.422 1.00 83.12 107 PHE A N 1
ATOM 806 C CA . PHE A 1 107 ? 9.047 6.099 -19.840 1.00 83.12 107 PHE A CA 1
ATOM 807 C C . PHE A 1 107 ? 9.919 7.282 -20.286 1.00 83.12 107 PHE A C 1
ATOM 809 O O . PHE A 1 107 ? 9.806 7.706 -21.435 1.00 83.12 107 PHE A O 1
ATOM 816 N N . GLN A 1 108 ? 10.744 7.841 -19.394 1.00 79.19 108 GLN A N 1
ATOM 817 C CA . GLN A 1 108 ? 11.636 8.975 -19.672 1.00 79.19 108 GLN A CA 1
ATOM 818 C C . GLN A 1 108 ? 10.902 10.220 -20.208 1.00 79.19 108 GLN A C 1
ATOM 820 O O . GLN A 1 108 ? 11.475 11.054 -20.907 1.00 79.19 108 GLN A O 1
ATOM 825 N N . LEU A 1 109 ? 9.610 10.374 -19.876 1.00 69.31 109 LEU A N 1
ATOM 826 C CA . LEU A 1 109 ? 8.810 11.551 -20.255 1.00 69.31 109 LEU A CA 1
ATOM 827 C C . LEU A 1 109 ? 9.326 12.839 -19.595 1.00 69.31 109 LEU A C 1
ATOM 829 O O . LEU A 1 109 ? 9.085 13.940 -20.088 1.00 69.31 109 LEU A O 1
ATOM 833 N N . LEU A 1 110 ? 10.027 12.692 -18.472 1.00 69.88 110 LEU A N 1
ATOM 834 C CA . LEU A 1 110 ? 10.772 13.735 -17.783 1.00 69.88 110 LEU A CA 1
ATOM 835 C C . LEU A 1 110 ? 12.233 13.278 -17.690 1.00 69.88 110 LEU A C 1
ATOM 837 O O . LEU A 1 110 ? 12.457 12.076 -17.562 1.00 69.88 110 LEU A O 1
ATOM 841 N N . PRO A 1 111 ? 13.221 14.191 -17.724 1.00 75.12 111 PRO A N 1
ATOM 842 C CA . PRO A 1 111 ? 14.621 13.803 -17.613 1.00 75.12 111 PRO A CA 1
ATOM 843 C C . PRO A 1 111 ? 14.853 13.051 -16.297 1.00 75.12 111 PRO A C 1
ATOM 845 O O . PRO A 1 111 ? 14.526 13.578 -15.225 1.00 75.12 111 PRO A O 1
ATOM 848 N N . ASP A 1 112 ? 15.397 11.838 -16.382 1.00 68.06 112 ASP A N 1
ATOM 849 C CA . ASP A 1 112 ? 15.722 11.002 -15.226 1.00 68.06 112 ASP A CA 1
ATOM 850 C C . ASP A 1 112 ? 16.639 11.785 -14.267 1.00 68.06 112 ASP A C 1
ATOM 852 O O . ASP A 1 112 ? 17.632 12.386 -14.677 1.00 68.06 112 ASP A O 1
ATOM 856 N N . GLY A 1 113 ? 16.266 11.868 -12.986 1.00 67.31 113 GLY A N 1
ATOM 857 C CA . GLY A 1 113 ? 17.010 12.647 -11.984 1.00 67.31 113 GLY A CA 1
ATOM 858 C C . GLY A 1 113 ? 16.795 14.169 -12.024 1.00 67.31 113 GLY A C 1
ATOM 859 O O . GLY A 1 113 ? 17.397 14.888 -11.225 1.00 67.31 113 GLY A O 1
ATOM 860 N N . SER A 1 114 ? 15.914 14.690 -12.889 1.00 84.38 114 SER A N 1
ATOM 861 C CA . SER A 1 114 ? 15.503 16.097 -12.828 1.00 84.38 114 SER A CA 1
ATOM 862 C C . SER A 1 114 ? 14.823 16.404 -11.495 1.00 84.38 114 SER A C 1
ATOM 864 O O . SER A 1 114 ? 13.922 15.681 -11.058 1.00 84.38 114 SER A O 1
ATOM 866 N N . ALA A 1 115 ? 15.185 17.539 -10.888 1.00 84.62 115 ALA A N 1
ATOM 867 C CA . ALA A 1 115 ? 14.537 18.044 -9.680 1.00 84.62 115 ALA A CA 1
ATOM 868 C C . ALA A 1 115 ? 13.009 18.109 -9.844 1.00 84.62 115 ALA A C 1
ATOM 870 O O . ALA A 1 115 ? 12.273 17.790 -8.915 1.00 84.62 115 ALA A O 1
ATOM 871 N N . PHE A 1 116 ? 12.521 18.434 -11.047 1.00 81.75 116 PHE A N 1
ATOM 872 C CA . PHE A 1 116 ? 11.090 18.480 -11.337 1.00 81.75 116 PHE A CA 1
ATOM 873 C C . PHE A 1 116 ? 10.407 17.109 -11.196 1.00 81.75 116 PHE A C 1
ATOM 875 O O . PHE A 1 116 ? 9.314 17.030 -10.638 1.00 81.75 116 PHE A O 1
ATOM 882 N N . SER A 1 117 ? 11.063 16.026 -11.627 1.00 84.62 117 SER A N 1
ATOM 883 C CA . SER A 1 117 ? 10.539 14.660 -11.482 1.00 84.62 117 SER A CA 1
ATOM 884 C C . SER A 1 117 ? 10.460 14.263 -10.004 1.00 84.62 117 SER A C 1
ATOM 886 O O . SER A 1 117 ? 9.397 13.864 -9.522 1.00 84.62 117 SER A O 1
ATOM 888 N N . LEU A 1 118 ? 11.535 14.506 -9.245 1.00 84.56 118 LEU A N 1
ATOM 889 C CA . LEU A 1 118 ? 11.592 14.217 -7.808 1.00 84.56 118 LEU A CA 1
ATOM 890 C C . LEU A 1 118 ? 10.545 15.008 -7.011 1.00 84.56 118 LEU A C 1
ATOM 892 O O . LEU A 1 118 ? 9.827 14.432 -6.193 1.00 84.56 118 LEU A O 1
ATOM 896 N N . PHE A 1 119 ? 10.404 16.309 -7.282 1.00 89.38 119 PHE A N 1
ATOM 897 C CA . PHE A 1 119 ? 9.382 17.134 -6.638 1.00 89.38 119 PHE A CA 1
ATOM 898 C C . PHE A 1 119 ? 7.968 16.686 -7.006 1.00 89.38 119 PHE A C 1
ATOM 900 O O . PHE A 1 119 ? 7.098 16.694 -6.140 1.00 89.38 119 PHE A O 1
ATOM 907 N N . SER A 1 120 ? 7.727 16.252 -8.247 1.00 87.19 120 SER A N 1
ATOM 908 C CA . SER A 1 120 ? 6.403 15.779 -8.660 1.00 87.19 120 SER A CA 1
ATOM 909 C C . SER A 1 120 ? 5.975 14.517 -7.902 1.00 87.19 120 SER A C 1
ATOM 911 O O . SER A 1 120 ? 4.849 14.461 -7.403 1.00 87.19 120 SER A O 1
ATOM 913 N N . ILE A 1 121 ? 6.879 13.546 -7.724 1.00 89.38 121 ILE A N 1
ATOM 914 C CA . ILE A 1 121 ? 6.613 12.332 -6.942 1.00 89.38 121 ILE A CA 1
ATOM 915 C C . ILE A 1 121 ? 6.413 12.696 -5.468 1.00 89.38 121 ILE A C 1
ATOM 917 O O . ILE A 1 121 ? 5.431 12.275 -4.857 1.00 89.38 121 ILE A O 1
ATOM 921 N N . LEU A 1 122 ? 7.304 13.511 -4.899 1.00 90.81 122 LEU A N 1
ATOM 922 C CA . LEU A 1 122 ? 7.279 13.847 -3.477 1.00 90.81 122 LEU A CA 1
ATOM 923 C C . LEU A 1 122 ? 6.037 14.661 -3.094 1.00 90.81 122 LEU A C 1
ATOM 925 O O . LEU A 1 122 ? 5.306 14.278 -2.183 1.00 90.81 122 LEU A O 1
ATOM 929 N N . ILE A 1 123 ? 5.762 15.756 -3.806 1.00 93.25 123 ILE A N 1
ATOM 930 C CA . ILE A 1 123 ? 4.640 16.651 -3.496 1.00 93.25 123 ILE A CA 1
ATOM 931 C C . ILE A 1 123 ? 3.311 15.924 -3.701 1.00 93.25 123 ILE A C 1
ATOM 933 O O . ILE A 1 123 ? 2.441 15.996 -2.836 1.00 93.25 123 ILE A O 1
ATOM 937 N N . SER A 1 124 ? 3.150 15.190 -4.807 1.00 93.75 124 SER A N 1
ATOM 938 C CA . SER A 1 124 ? 1.903 14.457 -5.054 1.00 93.75 124 SER A CA 1
ATOM 939 C C . SER A 1 124 ? 1.666 13.364 -4.011 1.00 93.75 124 SER A C 1
ATOM 941 O O . SER A 1 124 ? 0.543 13.218 -3.537 1.00 93.75 124 SER A O 1
ATOM 943 N N . THR A 1 125 ? 2.717 12.660 -3.577 1.00 93.31 125 THR A N 1
ATOM 944 C CA . THR A 1 125 ? 2.606 11.654 -2.512 1.00 93.31 125 THR A CA 1
ATOM 945 C C . THR A 1 125 ? 2.210 12.288 -1.181 1.00 93.31 125 THR A C 1
ATOM 947 O O . THR A 1 125 ? 1.342 11.753 -0.499 1.00 93.31 125 THR A O 1
ATOM 950 N N . ILE A 1 126 ? 2.771 13.448 -0.821 1.00 93.69 126 ILE A N 1
ATOM 951 C CA . ILE A 1 126 ? 2.385 14.171 0.403 1.00 93.69 126 ILE A CA 1
ATOM 952 C C . ILE A 1 126 ? 0.918 14.613 0.340 1.00 93.69 126 ILE A C 1
ATOM 954 O O . ILE A 1 126 ? 0.194 14.467 1.322 1.00 93.69 126 ILE A O 1
ATOM 958 N N . ILE A 1 127 ? 0.459 15.120 -0.809 1.00 95.31 127 ILE A N 1
ATOM 959 C CA . ILE A 1 127 ? -0.943 15.521 -0.996 1.00 95.31 127 ILE A CA 1
ATOM 960 C C . ILE A 1 127 ? -1.876 14.320 -0.804 1.00 95.31 127 ILE A C 1
ATOM 962 O O . ILE A 1 127 ? -2.871 14.429 -0.088 1.00 95.31 127 ILE A O 1
ATOM 966 N N . VAL A 1 128 ? -1.544 13.172 -1.399 1.00 94.12 128 VAL A N 1
ATOM 967 C CA . VAL A 1 128 ? -2.316 11.931 -1.245 1.00 94.12 128 VAL A CA 1
ATOM 968 C C . VAL A 1 128 ? -2.296 11.449 0.207 1.00 94.12 128 VAL A C 1
ATOM 970 O O . VAL A 1 128 ? -3.348 11.116 0.747 1.00 94.12 128 VAL A O 1
ATOM 973 N N . LEU A 1 129 ? -1.146 11.504 0.880 1.00 92.94 129 LEU A N 1
ATOM 974 C CA . LEU A 1 129 ? -1.006 11.125 2.286 1.00 92.94 129 LEU A CA 1
ATOM 975 C C . LEU A 1 129 ? -1.895 11.969 3.196 1.00 92.94 129 LEU A C 1
ATOM 977 O O . LEU A 1 129 ? -2.630 11.424 4.018 1.00 92.94 129 LEU A O 1
ATOM 981 N N . VAL A 1 130 ? -1.870 13.292 3.031 1.00 93.81 130 VAL A N 1
ATOM 982 C CA . VAL A 1 130 ? -2.694 14.210 3.827 1.00 93.81 130 VAL A CA 1
ATOM 983 C C . VAL A 1 130 ? -4.177 14.044 3.492 1.00 93.81 130 VAL A C 1
ATOM 985 O O . VAL A 1 130 ? -5.000 13.976 4.401 1.00 93.81 130 VAL A O 1
ATOM 988 N N . GLY A 1 131 ? -4.529 13.931 2.208 1.00 92.62 131 GLY A N 1
ATOM 989 C CA . GLY A 1 131 ? -5.917 13.776 1.770 1.00 92.62 131 GLY A CA 1
ATOM 990 C C . GLY A 1 131 ? -6.558 12.486 2.282 1.00 92.62 131 GLY A C 1
ATOM 991 O O . GLY A 1 131 ? -7.671 12.503 2.802 1.00 92.62 131 GLY A O 1
ATOM 992 N N . ILE A 1 132 ? -5.840 11.367 2.199 1.00 93.19 132 ILE A N 1
ATOM 993 C CA . ILE A 1 132 ? -6.333 10.068 2.672 1.00 93.19 132 ILE A CA 1
ATOM 994 C C . ILE A 1 132 ? -6.286 9.990 4.193 1.00 93.19 132 ILE A C 1
ATOM 996 O O . ILE A 1 132 ? -7.228 9.481 4.796 1.00 93.19 132 ILE A O 1
ATOM 1000 N N . GLY A 1 133 ? -5.243 10.542 4.818 1.00 90.06 133 GLY A N 1
ATOM 1001 C CA . GLY A 1 133 ? -5.167 10.677 6.270 1.00 90.06 133 GLY A CA 1
ATOM 1002 C C . GLY A 1 133 ? -6.357 11.451 6.829 1.00 90.06 133 GLY A C 1
ATOM 1003 O O . GLY A 1 133 ? -6.945 11.023 7.818 1.00 90.06 133 GLY A O 1
ATOM 1004 N N . TYR A 1 134 ? -6.778 12.522 6.151 1.00 90.06 134 TYR A N 1
ATOM 1005 C CA . TYR A 1 134 ? -7.989 13.258 6.499 1.00 90.06 134 TYR A CA 1
ATOM 1006 C C . TYR A 1 134 ? -9.252 12.398 6.357 1.00 90.06 134 TYR A C 1
ATOM 1008 O O . TYR A 1 134 ? -10.030 12.330 7.302 1.00 90.06 134 TYR A O 1
ATOM 1016 N N . ILE A 1 135 ? -9.441 11.688 5.237 1.00 89.94 135 ILE A N 1
ATOM 1017 C CA . ILE A 1 135 ? -10.609 10.804 5.032 1.00 89.94 135 ILE A CA 1
ATOM 1018 C C . ILE A 1 135 ? -10.671 9.703 6.103 1.00 89.94 135 ILE A C 1
ATOM 1020 O O . ILE A 1 135 ? -11.740 9.416 6.645 1.00 89.94 135 ILE A O 1
ATOM 1024 N N . ALA A 1 136 ? -9.534 9.083 6.421 1.00 88.06 136 ALA A N 1
ATOM 1025 C CA . ALA A 1 136 ? -9.450 8.024 7.419 1.00 88.06 136 ALA A CA 1
ATOM 1026 C C . ALA A 1 136 ? -9.700 8.556 8.841 1.00 88.06 136 ALA A C 1
ATOM 1028 O O . ALA A 1 136 ? -10.464 7.951 9.592 1.00 88.06 136 ALA A O 1
ATOM 1029 N N . ALA A 1 137 ? -9.123 9.710 9.193 1.00 86.69 137 ALA A N 1
ATOM 1030 C CA . ALA A 1 137 ? -9.369 10.366 10.475 1.00 86.69 137 ALA A CA 1
ATOM 1031 C C . ALA A 1 137 ? -10.829 10.826 10.611 1.00 86.69 137 ALA A C 1
ATOM 1033 O O . ALA A 1 137 ? -11.429 10.647 11.668 1.00 86.69 137 ALA A O 1
ATOM 1034 N N . ASP A 1 138 ? -11.429 11.355 9.543 1.00 87.31 138 ASP A N 1
ATOM 1035 C CA . ASP A 1 138 ? -12.835 11.761 9.544 1.00 87.31 138 ASP A CA 1
ATOM 1036 C C . ASP A 1 138 ? -13.775 10.560 9.695 1.00 87.31 138 ASP A C 1
ATOM 1038 O O . ASP A 1 138 ? -14.749 10.625 10.440 1.00 87.31 138 ASP A O 1
ATOM 1042 N N . THR A 1 139 ? -13.441 9.425 9.074 1.00 84.00 139 THR A N 1
ATOM 1043 C CA . THR A 1 139 ? -14.191 8.172 9.261 1.00 84.00 139 THR A CA 1
ATOM 1044 C C . THR A 1 139 ? -14.109 7.678 10.713 1.00 84.00 139 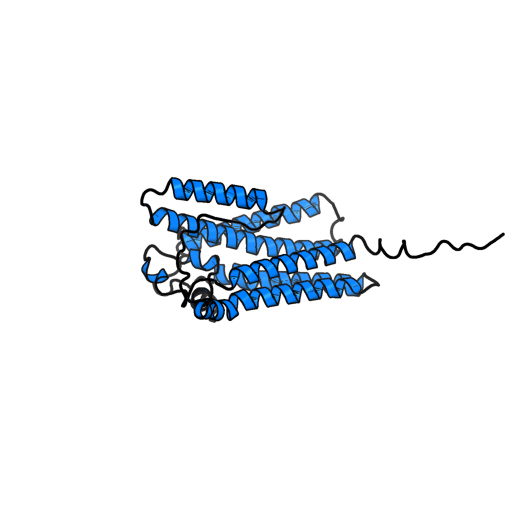THR A C 1
ATOM 1046 O O . THR A 1 139 ? -15.099 7.177 11.239 1.00 84.00 139 THR A O 1
ATOM 1049 N N . ALA A 1 140 ? -12.959 7.850 11.378 1.00 81.12 140 ALA A N 1
ATOM 1050 C CA . ALA A 1 140 ? -12.739 7.374 12.746 1.00 81.12 140 ALA A CA 1
ATOM 1051 C C . ALA A 1 140 ? -13.306 8.283 13.846 1.00 81.12 140 ALA A C 1
ATOM 1053 O O . ALA A 1 140 ? -13.785 7.794 14.871 1.00 81.12 140 ALA A O 1
ATOM 1054 N N . PHE A 1 141 ? -13.220 9.603 13.669 1.00 80.81 141 PHE A N 1
ATOM 1055 C CA . PHE A 1 141 ? -13.639 10.585 14.676 1.00 80.81 141 PHE A CA 1
ATOM 1056 C C . PHE A 1 141 ? -14.977 11.245 14.359 1.00 80.81 141 PHE A C 1
ATOM 1058 O O . PHE A 1 141 ? -15.576 11.852 15.245 1.00 80.81 141 PHE A O 1
ATOM 1065 N N . GLY A 1 142 ? -15.461 11.122 13.124 1.00 75.19 142 GLY A N 1
ATOM 1066 C CA . GLY A 1 142 ? -16.718 11.711 12.703 1.00 75.19 142 GLY A CA 1
ATOM 1067 C C . GLY A 1 142 ? -16.710 13.230 12.850 1.00 75.19 142 GLY A C 1
ATOM 1068 O O . GLY A 1 142 ? -17.514 13.788 13.601 1.00 75.19 142 GLY A O 1
ATOM 1069 N N . VAL A 1 143 ? -15.831 13.922 12.131 1.00 72.06 143 VAL A N 1
ATOM 1070 C CA . VAL A 1 143 ? -15.865 15.390 12.080 1.00 72.06 143 VAL A CA 1
ATOM 1071 C C . VAL A 1 143 ? -16.970 15.843 11.114 1.00 72.06 143 VAL A C 1
ATOM 1073 O O . VAL A 1 143 ? -17.738 16.743 11.450 1.00 72.06 143 VAL A O 1
ATOM 1076 N N . THR A 1 144 ? -17.142 15.158 9.979 1.00 75.88 144 THR A N 1
ATOM 1077 C CA . THR A 1 144 ? -18.143 15.460 8.942 1.00 75.88 144 THR A CA 1
ATOM 1078 C C . THR A 1 144 ? -19.281 14.438 8.923 1.00 75.88 144 THR A C 1
ATOM 1080 O O . THR A 1 144 ? -19.056 13.233 8.984 1.00 75.88 144 THR A O 1
ATOM 1083 N N . ASP A 1 145 ? -20.527 14.890 8.758 1.00 67.69 145 ASP A N 1
ATOM 1084 C CA . ASP A 1 145 ? -21.706 14.004 8.729 1.00 67.69 145 ASP A CA 1
ATOM 1085 C C . ASP A 1 145 ? -21.815 13.117 7.474 1.00 67.69 145 ASP A C 1
ATOM 1087 O O . ASP A 1 145 ? -22.635 12.202 7.427 1.00 67.69 145 ASP A O 1
ATOM 1091 N N . THR A 1 146 ? -20.986 13.356 6.455 1.00 66.06 146 THR A N 1
ATOM 1092 C CA . THR A 1 146 ? -21.011 12.627 5.177 1.00 66.06 146 THR A CA 1
ATOM 1093 C C . THR A 1 146 ? -20.158 11.358 5.166 1.00 66.06 146 THR A C 1
ATOM 1095 O O . THR A 1 146 ? -20.486 10.435 4.421 1.00 66.06 146 THR A O 1
ATOM 1098 N N . LEU A 1 147 ? -19.087 11.296 5.967 1.00 69.62 147 LEU A N 1
ATOM 1099 C CA . LEU A 1 147 ? -18.147 10.162 6.019 1.00 69.62 147 LEU A CA 1
ATOM 1100 C C . LEU A 1 147 ? -18.289 9.307 7.287 1.00 69.62 147 LEU A C 1
ATOM 1102 O O . LEU A 1 147 ? -17.665 8.251 7.387 1.00 69.62 147 LEU A O 1
ATOM 1106 N N . LYS A 1 148 ? -19.142 9.727 8.228 1.00 68.88 148 LYS A N 1
ATOM 1107 C CA . LYS A 1 148 ? -19.475 8.949 9.424 1.00 68.88 148 LYS A CA 1
ATOM 1108 C C . LYS A 1 148 ? -20.129 7.614 9.053 1.00 68.88 148 LYS A C 1
ATOM 1110 O O . LYS A 1 148 ? -21.107 7.610 8.295 1.00 68.88 148 LYS A O 1
ATOM 1115 N N . PRO A 1 149 ? -19.675 6.497 9.646 1.00 66.50 149 PRO A N 1
ATOM 1116 C CA . PRO A 1 149 ? -20.436 5.259 9.628 1.00 66.50 149 PRO A CA 1
ATOM 1117 C C . PRO A 1 149 ? -21.818 5.501 10.241 1.00 66.50 149 PRO A C 1
ATOM 1119 O O . PRO A 1 149 ? -21.951 6.124 11.297 1.00 66.50 149 PRO A O 1
ATOM 1122 N N . LYS A 1 150 ? -22.870 5.051 9.557 1.00 65.00 150 LYS A N 1
ATOM 1123 C CA . LYS A 1 150 ? -24.239 5.223 10.047 1.00 65.00 150 LYS A CA 1
ATOM 1124 C C . LYS A 1 150 ? -24.531 4.207 11.152 1.00 65.00 150 LYS A C 1
ATOM 1126 O O . LYS A 1 150 ? -24.053 3.078 11.101 1.00 65.00 150 LYS A O 1
ATOM 1131 N N . ALA A 1 151 ? -25.368 4.589 12.117 1.00 63.34 151 ALA A N 1
ATOM 1132 C CA . ALA A 1 151 ? -25.725 3.740 13.259 1.00 63.34 151 ALA A CA 1
ATOM 1133 C C . ALA A 1 151 ? -26.409 2.413 12.862 1.00 63.34 151 ALA A C 1
ATOM 1135 O O . ALA A 1 151 ? -26.365 1.453 13.621 1.00 63.34 151 ALA A O 1
ATOM 1136 N N . ASP A 1 152 ? -27.020 2.342 11.675 1.00 64.06 152 ASP A N 1
ATOM 1137 C CA . ASP A 1 152 ? -27.616 1.122 11.121 1.00 64.06 152 ASP A CA 1
ATOM 1138 C C . ASP A 1 152 ? -26.589 0.186 10.457 1.00 64.06 152 ASP A C 1
ATOM 1140 O O . ASP A 1 152 ? -26.876 -0.996 10.273 1.00 64.06 152 ASP A O 1
ATOM 1144 N N . ARG A 1 153 ? -25.409 0.698 10.076 1.00 67.81 153 ARG A N 1
ATOM 1145 C CA . ARG A 1 153 ? -24.324 -0.045 9.412 1.00 67.81 153 ARG A CA 1
ATOM 1146 C C . ARG A 1 153 ? -22.947 0.487 9.846 1.00 67.81 153 ARG A C 1
ATOM 1148 O O . ARG A 1 153 ? -22.345 1.284 9.118 1.00 67.81 153 ARG A O 1
ATOM 1155 N N . PRO A 1 154 ? -22.413 0.026 10.990 1.00 71.62 154 PRO A N 1
ATOM 1156 C CA . PRO A 1 154 ? -21.189 0.577 11.578 1.00 71.62 154 PRO A CA 1
ATOM 1157 C C . PRO A 1 154 ? -19.917 0.323 10.748 1.00 71.62 154 PRO A C 1
ATOM 1159 O O . PRO A 1 154 ? -18.953 1.061 10.896 1.00 71.62 154 PRO A O 1
ATOM 1162 N N . PHE A 1 155 ? -19.914 -0.660 9.837 1.00 76.88 155 PHE A N 1
ATOM 1163 C CA . PHE A 1 155 ? -18.773 -0.994 8.963 1.00 76.88 155 PHE A CA 1
ATOM 1164 C C . PHE A 1 155 ? -18.929 -0.498 7.518 1.00 76.88 155 PHE A C 1
ATOM 1166 O O . PHE A 1 155 ? -18.229 -0.960 6.615 1.00 76.88 155 PHE A O 1
ATOM 1173 N N . TYR A 1 156 ? -19.866 0.419 7.265 1.00 83.44 156 TYR A N 1
ATOM 1174 C CA . TYR A 1 156 ? -20.145 0.904 5.917 1.00 83.44 156 TYR A CA 1
ATOM 1175 C C . TYR A 1 156 ? -19.494 2.268 5.657 1.00 83.44 156 TYR A C 1
ATOM 1177 O O . TYR A 1 156 ? -19.933 3.285 6.191 1.00 83.44 156 TYR A O 1
ATOM 1185 N N . SER A 1 157 ? -18.479 2.301 4.787 1.00 86.69 157 SER A N 1
ATOM 1186 C CA . SER A 1 157 ? -17.865 3.537 4.281 1.00 86.69 157 SER A CA 1
ATOM 1187 C C . SER A 1 157 ? -17.392 3.359 2.829 1.00 86.69 157 SER A C 1
ATOM 1189 O O . SER A 1 157 ? -16.316 2.808 2.578 1.00 86.69 157 SER A O 1
ATOM 1191 N N . PRO A 1 158 ? -18.170 3.819 1.829 1.00 84.69 158 PRO A N 1
ATOM 1192 C CA . PRO A 1 158 ? -17.853 3.589 0.419 1.00 84.69 158 PRO A CA 1
ATOM 1193 C C . PRO A 1 158 ? -16.613 4.359 -0.057 1.00 84.69 158 PRO A C 1
ATOM 1195 O O . PRO A 1 158 ? -15.866 3.851 -0.892 1.00 84.69 158 PRO A O 1
ATOM 1198 N N . GLY A 1 159 ? -16.372 5.560 0.481 1.00 86.81 159 GLY A N 1
ATOM 1199 C CA . GLY A 1 159 ? -15.199 6.366 0.130 1.00 86.81 159 GLY A CA 1
ATOM 1200 C C . GLY A 1 159 ? -13.902 5.697 0.578 1.00 86.81 159 GLY A C 1
ATOM 1201 O O . GLY A 1 159 ? -12.988 5.512 -0.225 1.00 86.81 159 GLY A O 1
ATOM 1202 N N . LEU A 1 160 ? -13.859 5.247 1.834 1.00 88.50 160 LEU A N 1
ATOM 1203 C CA . LEU A 1 160 ? -12.704 4.538 2.375 1.00 88.50 160 LEU A CA 1
ATOM 1204 C C . LEU A 1 160 ? -12.483 3.196 1.664 1.00 88.50 160 LEU A C 1
ATOM 1206 O O . LEU A 1 160 ? -11.346 2.841 1.370 1.00 88.50 160 LEU A O 1
ATOM 1210 N N . PHE A 1 161 ? -13.559 2.485 1.313 1.00 89.50 161 PHE A N 1
ATOM 1211 C CA . PHE A 1 161 ? -13.487 1.234 0.553 1.00 89.50 161 PHE A CA 1
ATOM 1212 C C . PHE A 1 161 ? -12.827 1.421 -0.814 1.00 89.50 161 PHE A C 1
ATOM 1214 O O . PHE A 1 161 ? -11.935 0.659 -1.186 1.00 89.50 161 PHE A O 1
ATOM 1221 N N . PHE A 1 162 ? -13.232 2.449 -1.563 1.00 91.62 162 PHE A N 1
ATOM 1222 C CA . PHE A 1 162 ? -12.641 2.730 -2.869 1.00 91.62 162 PHE A CA 1
ATOM 1223 C C . PHE A 1 162 ? -11.147 3.055 -2.752 1.00 91.62 162 PHE A C 1
ATOM 1225 O O . PHE A 1 162 ? -10.328 2.483 -3.470 1.00 91.62 162 PHE A O 1
ATOM 1232 N N . VAL A 1 163 ? -10.793 3.943 -1.824 1.00 92.12 163 VAL A N 1
ATOM 1233 C CA . VAL A 1 163 ? -9.423 4.443 -1.675 1.00 92.12 163 VAL A CA 1
ATOM 1234 C C . VAL A 1 163 ? -8.479 3.388 -1.088 1.00 92.12 163 VAL A C 1
ATOM 1236 O O . VAL A 1 163 ? -7.328 3.320 -1.501 1.00 92.12 163 VAL A O 1
ATOM 1239 N N . TYR A 1 164 ? -8.941 2.549 -0.159 1.00 91.19 164 TYR A N 1
ATOM 1240 C CA . TYR A 1 164 ? -8.099 1.549 0.505 1.00 91.19 164 TYR A CA 1
ATOM 1241 C C . TYR A 1 164 ? -8.000 0.215 -0.249 1.00 91.19 164 TYR A C 1
ATOM 1243 O O . TYR A 1 164 ? -6.953 -0.419 -0.201 1.00 91.19 164 TYR A O 1
ATOM 1251 N N . LEU A 1 165 ? -9.052 -0.225 -0.951 1.00 90.75 165 LEU A N 1
ATOM 1252 C CA . LEU A 1 165 ? -9.043 -1.522 -1.648 1.00 90.75 165 LEU A CA 1
ATOM 1253 C C . LEU A 1 165 ? -8.896 -1.379 -3.160 1.00 90.75 165 LEU A C 1
ATOM 1255 O O . LEU A 1 165 ? -8.022 -1.995 -3.762 1.00 90.75 165 LEU A O 1
ATOM 1259 N N . ILE A 1 166 ? -9.752 -0.576 -3.794 1.00 92.75 166 ILE A N 1
ATOM 1260 C CA . ILE A 1 166 ? -9.828 -0.532 -5.262 1.00 92.75 166 ILE A CA 1
ATOM 1261 C C . ILE A 1 166 ? -8.642 0.230 -5.846 1.00 92.75 166 ILE A C 1
ATOM 1263 O O . ILE A 1 166 ? -8.011 -0.235 -6.794 1.00 92.75 166 ILE A O 1
ATOM 1267 N N . PHE A 1 167 ? -8.319 1.388 -5.279 1.00 94.12 167 PHE A N 1
ATOM 1268 C CA . PHE A 1 167 ? -7.252 2.234 -5.793 1.00 94.12 167 PHE A CA 1
ATOM 1269 C C . PHE A 1 167 ? -5.871 1.549 -5.773 1.00 94.12 167 PHE A C 1
ATOM 1271 O O . PHE A 1 167 ? -5.219 1.574 -6.815 1.00 94.12 167 PHE A O 1
ATOM 1278 N N . PRO A 1 168 ? -5.426 0.858 -4.702 1.00 94.06 168 PRO A N 1
ATOM 1279 C CA . PRO A 1 168 ? -4.181 0.089 -4.735 1.00 94.06 168 PRO A CA 1
ATOM 1280 C C . PRO A 1 168 ? -4.132 -0.972 -5.832 1.00 94.06 168 PRO A C 1
ATOM 1282 O O . PRO A 1 168 ? -3.112 -1.099 -6.505 1.00 94.06 168 PRO A O 1
ATOM 1285 N N . ILE A 1 169 ? -5.236 -1.689 -6.070 1.00 94.06 169 ILE A N 1
ATOM 1286 C CA . ILE A 1 169 ? -5.307 -2.697 -7.138 1.00 94.06 169 ILE A CA 1
ATOM 1287 C C . ILE A 1 169 ? -5.128 -2.037 -8.509 1.00 94.06 169 ILE A C 1
ATOM 1289 O O . ILE A 1 169 ? -4.369 -2.538 -9.340 1.00 94.06 169 ILE A O 1
ATOM 1293 N N . ILE A 1 170 ? -5.781 -0.892 -8.737 1.00 95.56 170 ILE A N 1
ATOM 1294 C CA . ILE A 1 170 ? -5.625 -0.119 -9.976 1.00 95.56 170 ILE A CA 1
ATOM 1295 C C . ILE A 1 170 ? -4.175 0.355 -10.132 1.00 95.56 170 ILE A C 1
ATOM 1297 O O . ILE A 1 170 ? -3.592 0.183 -11.200 1.00 95.56 170 ILE A O 1
ATOM 1301 N N . SER A 1 171 ? -3.576 0.902 -9.076 1.00 95.12 171 SER A N 1
ATOM 1302 C CA . SER A 1 171 ? -2.193 1.389 -9.077 1.00 95.12 171 SER A CA 1
ATOM 1303 C C . SER A 1 171 ? -1.187 0.282 -9.391 1.00 95.12 171 SER A C 1
ATOM 1305 O O . SER A 1 171 ? -0.302 0.482 -10.221 1.00 95.12 171 SER A O 1
ATOM 1307 N N . ILE A 1 172 ? -1.350 -0.906 -8.797 1.00 94.81 172 ILE A N 1
ATOM 1308 C CA . ILE A 1 172 ? -0.531 -2.086 -9.109 1.00 94.81 172 ILE A CA 1
ATOM 1309 C C . ILE A 1 172 ? -0.709 -2.483 -10.575 1.00 94.81 172 ILE A C 1
ATOM 1311 O O . ILE A 1 172 ? 0.280 -2.705 -11.267 1.00 94.81 172 ILE A O 1
ATOM 1315 N N . ALA A 1 173 ? -1.946 -2.553 -11.074 1.00 95.56 173 ALA A N 1
ATOM 1316 C CA . ALA A 1 173 ? -2.206 -2.926 -12.461 1.00 95.56 173 ALA A CA 1
ATOM 1317 C C . ALA A 1 173 ? -1.567 -1.937 -13.449 1.00 95.56 173 ALA A C 1
ATOM 1319 O O . ALA A 1 173 ? -0.924 -2.356 -14.409 1.00 95.56 173 ALA A O 1
ATOM 1320 N N . LEU A 1 174 ? -1.690 -0.631 -13.194 1.00 95.25 174 LEU A N 1
ATOM 1321 C CA . LEU A 1 174 ? -1.057 0.411 -14.005 1.00 95.25 174 LEU A CA 1
ATOM 1322 C C . LEU A 1 174 ? 0.470 0.321 -13.955 1.00 95.25 174 LEU A C 1
ATOM 1324 O O . LEU A 1 174 ? 1.107 0.383 -15.006 1.00 95.25 174 LEU A O 1
ATOM 1328 N N . TYR A 1 175 ? 1.049 0.117 -12.769 1.00 94.69 175 TYR A N 1
ATOM 1329 C CA . TYR A 1 175 ? 2.486 -0.085 -12.607 1.00 94.69 175 TYR A CA 1
ATOM 1330 C C . TYR A 1 175 ? 2.972 -1.312 -13.387 1.00 94.69 175 TYR A C 1
ATOM 1332 O O . TYR A 1 175 ? 3.887 -1.195 -14.196 1.00 94.69 175 TYR A O 1
ATOM 1340 N N . LEU A 1 176 ? 2.331 -2.472 -13.219 1.00 94.88 176 LEU A N 1
ATOM 1341 C CA . LEU A 1 176 ? 2.696 -3.696 -13.936 1.00 94.88 176 LEU A CA 1
ATOM 1342 C C . LEU A 1 176 ? 2.590 -3.511 -15.450 1.00 94.88 176 LEU A C 1
ATOM 1344 O O . LEU A 1 176 ? 3.518 -3.863 -16.170 1.00 94.88 176 LEU A O 1
ATOM 1348 N N . CYS A 1 177 ? 1.502 -2.916 -15.944 1.00 94.69 177 CYS A N 1
ATOM 1349 C CA . CYS A 1 177 ? 1.351 -2.610 -17.365 1.00 94.69 177 CYS A CA 1
ATOM 1350 C C . CYS A 1 177 ? 2.481 -1.702 -17.871 1.00 94.69 177 CYS A C 1
ATOM 1352 O O . CYS A 1 177 ? 3.065 -1.990 -18.914 1.00 94.69 177 CYS A O 1
ATOM 1354 N N . ALA A 1 178 ? 2.819 -0.641 -17.131 1.00 92.62 178 ALA A N 1
ATOM 1355 C CA . ALA A 1 178 ? 3.915 0.257 -17.483 1.00 92.62 178 ALA A CA 1
ATOM 1356 C C . ALA A 1 178 ? 5.256 -0.490 -17.575 1.00 92.62 178 ALA A C 1
ATOM 1358 O O . ALA A 1 178 ? 5.926 -0.423 -18.606 1.00 92.62 178 ALA A O 1
ATOM 1359 N N . GLN A 1 179 ? 5.601 -1.275 -16.552 1.00 92.56 179 GLN A N 1
ATOM 1360 C CA . GLN A 1 179 ? 6.851 -2.037 -16.517 1.00 92.56 179 GLN A CA 1
ATOM 1361 C C . GLN A 1 179 ? 6.927 -3.104 -17.615 1.00 92.56 179 GLN A C 1
ATOM 1363 O O . GLN A 1 179 ? 7.963 -3.265 -18.257 1.00 92.56 179 GLN A O 1
ATOM 1368 N N . LEU A 1 180 ? 5.822 -3.800 -17.894 1.00 93.31 180 LEU A N 1
ATOM 1369 C CA . LEU A 1 180 ? 5.760 -4.768 -18.990 1.00 93.31 180 LEU A CA 1
ATOM 1370 C C . LEU A 1 180 ? 5.988 -4.091 -20.344 1.00 93.31 180 LEU A C 1
ATOM 1372 O O . LEU A 1 180 ? 6.747 -4.608 -21.162 1.00 93.31 180 LEU A O 1
ATOM 1376 N N . VAL A 1 181 ? 5.375 -2.926 -20.585 1.00 93.06 181 VAL A N 1
ATOM 1377 C CA . VAL A 1 181 ? 5.601 -2.168 -21.824 1.00 93.06 181 VAL A CA 1
ATOM 1378 C C . VAL A 1 181 ? 7.069 -1.766 -21.948 1.00 93.06 181 VAL A C 1
ATOM 1380 O O . VAL A 1 181 ? 7.621 -1.902 -23.040 1.00 93.06 181 VAL A O 1
ATOM 1383 N N . ILE A 1 182 ? 7.708 -1.327 -20.858 1.00 90.75 182 ILE A N 1
ATOM 1384 C CA . ILE A 1 182 ? 9.127 -0.955 -20.861 1.00 90.75 182 ILE A CA 1
ATOM 1385 C C . ILE A 1 182 ? 9.998 -2.151 -21.262 1.00 90.75 182 ILE A C 1
ATOM 1387 O O . ILE A 1 182 ? 10.745 -2.075 -22.238 1.00 90.75 182 ILE A O 1
ATOM 1391 N N . VAL A 1 183 ? 9.836 -3.286 -20.580 1.00 90.94 183 VAL A N 1
ATOM 1392 C CA . VAL A 1 183 ? 10.635 -4.494 -20.838 1.00 90.94 183 VAL A CA 1
ATOM 1393 C C . VAL A 1 183 ? 10.421 -5.019 -22.259 1.00 90.94 183 VAL A C 1
ATOM 1395 O O . VAL A 1 183 ? 11.385 -5.367 -22.930 1.00 90.94 183 VAL A O 1
ATOM 1398 N N . PHE A 1 184 ? 9.179 -5.067 -22.751 1.00 90.62 184 PHE A N 1
ATOM 1399 C CA . PHE A 1 184 ? 8.904 -5.629 -24.077 1.00 90.62 184 PHE A CA 1
ATOM 1400 C C . PHE A 1 184 ? 9.268 -4.706 -25.240 1.00 90.62 184 PHE A C 1
ATOM 1402 O O . PHE A 1 184 ? 9.542 -5.212 -26.327 1.00 90.62 184 PHE A O 1
ATOM 1409 N N . ARG A 1 185 ? 9.218 -3.379 -25.059 1.00 89.12 185 ARG A N 1
ATOM 1410 C CA . ARG A 1 185 ? 9.495 -2.428 -26.147 1.00 89.12 185 ARG A CA 1
ATOM 1411 C C . ARG A 1 185 ? 10.926 -1.920 -26.173 1.00 89.12 185 ARG A C 1
ATOM 1413 O O . ARG A 1 185 ? 11.419 -1.662 -27.266 1.00 89.12 185 ARG A O 1
ATOM 1420 N N . PHE A 1 186 ? 11.555 -1.738 -25.015 1.00 86.19 186 PHE A N 1
ATOM 1421 C CA . PHE A 1 186 ? 12.839 -1.042 -24.926 1.00 86.19 186 PHE A CA 1
ATOM 1422 C C . PHE A 1 186 ? 14.011 -1.962 -24.576 1.00 86.19 186 PHE A C 1
ATOM 1424 O O . PHE A 1 186 ? 15.132 -1.658 -24.973 1.00 86.19 186 PHE A O 1
ATOM 1431 N N . LEU A 1 187 ? 13.788 -3.086 -23.884 1.00 85.12 187 LEU A N 1
ATOM 1432 C CA . LEU A 1 187 ? 14.873 -3.986 -23.478 1.00 85.12 187 LEU A CA 1
ATOM 1433 C C . LEU A 1 187 ? 15.010 -5.186 -24.426 1.00 85.12 187 LEU A C 1
ATOM 1435 O O . LEU A 1 187 ? 14.032 -5.824 -24.814 1.00 85.12 187 LEU A O 1
ATOM 1439 N N . ALA A 1 188 ? 16.257 -5.535 -24.752 1.00 81.12 188 ALA A N 1
ATOM 1440 C CA . ALA A 1 188 ? 16.580 -6.745 -25.510 1.00 81.12 188 ALA A CA 1
ATOM 1441 C C . ALA A 1 188 ? 16.538 -8.015 -24.634 1.00 81.12 188 ALA A C 1
ATOM 1443 O O . ALA A 1 188 ? 16.175 -9.094 -25.107 1.00 81.12 188 ALA A O 1
ATOM 1444 N N . VAL A 1 189 ? 16.873 -7.884 -23.345 1.00 85.00 189 VAL A N 1
ATOM 1445 C CA . VAL A 1 189 ? 16.949 -8.986 -22.376 1.00 85.00 189 VAL A CA 1
ATOM 1446 C C . VAL A 1 189 ? 15.678 -9.038 -21.526 1.00 85.00 189 VAL A C 1
ATOM 1448 O O . VAL A 1 189 ? 15.222 -8.033 -20.989 1.00 85.00 189 VAL A O 1
ATOM 1451 N N . ARG A 1 190 ? 15.102 -10.238 -21.367 1.00 84.81 190 ARG A N 1
ATOM 1452 C CA . ARG A 1 190 ? 13.837 -10.453 -20.630 1.00 84.81 190 ARG A CA 1
ATOM 1453 C C . ARG A 1 190 ? 14.014 -10.953 -19.193 1.00 84.81 190 ARG A C 1
ATOM 1455 O O . ARG A 1 190 ? 13.013 -11.210 -18.528 1.00 84.81 190 ARG A O 1
ATOM 1462 N N . LYS A 1 191 ? 15.254 -11.069 -18.699 1.00 85.81 191 LYS A N 1
ATOM 1463 C CA . LYS A 1 191 ? 15.570 -11.457 -17.308 1.00 85.81 191 LYS A CA 1
ATOM 1464 C C . LYS A 1 191 ? 14.768 -10.641 -16.259 1.00 85.81 191 LYS A C 1
ATOM 1466 O O . LYS A 1 191 ? 14.231 -11.273 -15.348 1.00 85.81 191 LYS A O 1
ATOM 1471 N N . PRO A 1 192 ? 14.552 -9.311 -16.408 1.00 89.25 192 PRO A N 1
ATOM 1472 C CA . PRO A 1 192 ? 13.771 -8.514 -15.448 1.00 89.25 192 PRO A CA 1
ATOM 1473 C C . PRO A 1 192 ? 12.328 -9.002 -15.235 1.00 89.25 192 PRO A C 1
ATOM 1475 O O . PRO A 1 192 ? 11.757 -8.831 -14.159 1.00 89.25 192 PRO A O 1
ATOM 1478 N N . LEU A 1 193 ? 11.732 -9.670 -16.230 1.00 90.88 193 LEU A N 1
ATOM 1479 C CA . LEU A 1 193 ? 10.356 -10.160 -16.142 1.00 90.88 193 LEU A CA 1
ATOM 1480 C C . LEU A 1 193 ? 10.171 -11.201 -15.025 1.00 90.88 193 LEU A C 1
ATOM 1482 O O . LEU A 1 193 ? 9.100 -11.260 -14.424 1.00 90.88 193 LEU A O 1
ATOM 1486 N N . LEU A 1 194 ? 11.202 -12.000 -14.727 1.00 91.75 194 LEU A N 1
ATOM 1487 C CA . LEU A 1 194 ? 11.151 -12.997 -13.653 1.00 91.75 194 LEU A CA 1
ATOM 1488 C C . LEU A 1 194 ? 11.085 -12.339 -12.271 1.00 91.75 194 LEU A C 1
ATOM 1490 O O . LEU A 1 194 ? 10.290 -12.771 -11.440 1.00 91.75 194 LEU A O 1
ATOM 1494 N N . TRP A 1 195 ? 11.853 -11.270 -12.047 1.00 93.69 195 TRP A N 1
ATOM 1495 C CA . TRP A 1 195 ? 11.811 -10.495 -10.803 1.00 93.69 195 TRP A CA 1
ATOM 1496 C C . TRP A 1 195 ? 10.446 -9.825 -10.609 1.00 93.69 195 TRP A C 1
ATOM 1498 O O . TRP A 1 195 ? 9.857 -9.911 -9.531 1.00 93.69 195 TRP A O 1
ATOM 1508 N N . LEU A 1 196 ? 9.885 -9.250 -11.680 1.00 93.62 196 LEU A N 1
ATOM 1509 C CA . LEU A 1 196 ? 8.551 -8.642 -11.658 1.00 93.62 196 LEU A CA 1
ATOM 1510 C C . LEU A 1 196 ? 7.443 -9.674 -11.374 1.00 93.62 196 LEU A C 1
ATOM 1512 O O . LEU A 1 196 ? 6.531 -9.414 -10.588 1.00 93.62 196 LEU A O 1
ATOM 1516 N N . LEU A 1 197 ? 7.529 -10.862 -11.982 1.00 95.12 197 LEU A N 1
ATOM 1517 C CA . LEU A 1 197 ? 6.599 -11.962 -11.719 1.00 95.12 197 LEU A CA 1
ATOM 1518 C C . LEU A 1 197 ? 6.730 -12.476 -10.278 1.00 95.12 197 LEU A C 1
ATOM 1520 O O . LEU A 1 197 ? 5.717 -12.695 -9.616 1.00 95.12 197 LEU A O 1
ATOM 1524 N N . GLY A 1 198 ? 7.961 -12.631 -9.782 1.00 94.88 198 GLY A N 1
ATOM 1525 C CA . GLY A 1 198 ? 8.242 -13.033 -8.404 1.00 94.88 198 GLY A CA 1
ATOM 1526 C C . GLY A 1 198 ? 7.645 -12.064 -7.384 1.00 94.88 198 GLY A C 1
ATOM 1527 O O . GLY A 1 198 ? 6.996 -12.505 -6.435 1.00 94.88 198 GLY A O 1
ATOM 1528 N N . ALA A 1 199 ? 7.772 -10.753 -7.620 1.00 95.56 199 ALA A N 1
ATOM 1529 C CA . ALA A 1 199 ? 7.130 -9.727 -6.801 1.00 95.56 199 ALA A CA 1
ATOM 1530 C C . ALA A 1 199 ? 5.603 -9.895 -6.766 1.00 95.56 199 ALA A C 1
ATOM 1532 O O . ALA A 1 199 ? 5.011 -9.966 -5.690 1.00 95.56 199 ALA A O 1
ATOM 1533 N N . LEU A 1 200 ? 4.960 -10.034 -7.932 1.00 95.62 200 LEU A N 1
ATOM 1534 C CA . LEU A 1 200 ? 3.507 -10.201 -8.013 1.00 95.62 200 LEU A CA 1
ATOM 1535 C C . LEU A 1 200 ? 3.026 -11.457 -7.275 1.00 95.62 200 LEU A C 1
ATOM 1537 O O . LEU A 1 200 ? 2.042 -11.399 -6.540 1.00 95.62 200 LEU A O 1
ATOM 1541 N N . VAL A 1 201 ? 3.717 -12.585 -7.448 1.00 96.88 201 VAL A N 1
ATOM 1542 C CA . VAL A 1 201 ? 3.361 -13.847 -6.785 1.00 96.88 201 VAL A CA 1
ATOM 1543 C C . VAL A 1 201 ? 3.489 -13.725 -5.268 1.00 96.88 201 VAL A C 1
ATOM 1545 O O . VAL A 1 201 ? 2.570 -14.127 -4.556 1.00 96.88 201 VAL A O 1
ATOM 1548 N N . LEU A 1 202 ? 4.581 -13.139 -4.765 1.00 93.44 202 LEU A N 1
ATOM 1549 C CA . LEU A 1 202 ? 4.779 -12.931 -3.326 1.00 93.44 202 LEU A CA 1
ATOM 1550 C C . LEU A 1 202 ? 3.734 -11.982 -2.734 1.00 93.44 202 LEU A C 1
ATOM 1552 O O . LEU A 1 202 ? 3.191 -12.269 -1.667 1.00 93.44 202 LEU A O 1
ATOM 1556 N N . PHE A 1 203 ? 3.400 -10.899 -3.437 1.00 94.62 203 PHE A N 1
ATOM 1557 C CA . PHE A 1 203 ? 2.350 -9.978 -3.010 1.00 94.62 203 PHE A CA 1
ATOM 1558 C C . PHE A 1 203 ? 0.977 -10.660 -2.958 1.00 94.62 203 PHE A C 1
ATOM 1560 O O . PHE A 1 203 ? 0.280 -10.571 -1.950 1.00 94.62 203 PHE A O 1
ATOM 1567 N N . VAL A 1 204 ? 0.587 -11.392 -4.007 1.00 95.50 204 VAL A N 1
ATOM 1568 C CA . VAL A 1 204 ? -0.692 -12.125 -4.033 1.00 95.50 204 VAL A CA 1
ATOM 1569 C C . VAL A 1 204 ? -0.738 -13.173 -2.924 1.00 95.50 204 VAL A C 1
ATOM 1571 O O . VAL A 1 204 ? -1.747 -13.281 -2.227 1.00 95.50 204 VAL A O 1
ATOM 1574 N N . LEU A 1 205 ? 0.358 -13.905 -2.712 1.00 94.62 205 LEU A N 1
ATOM 1575 C CA . LEU A 1 205 ? 0.461 -14.872 -1.627 1.00 94.62 205 LEU A CA 1
ATOM 1576 C C . LEU A 1 205 ? 0.297 -14.190 -0.262 1.00 94.62 205 LEU A C 1
ATOM 1578 O O . LEU A 1 205 ? -0.471 -14.679 0.563 1.00 94.62 205 LEU A O 1
ATOM 1582 N N . SER A 1 206 ? 0.929 -13.032 -0.049 1.00 91.88 206 SER A N 1
ATOM 1583 C CA . SER A 1 206 ? 0.754 -12.223 1.164 1.00 91.88 206 SER A CA 1
ATOM 1584 C C . SER A 1 206 ? -0.717 -11.870 1.419 1.00 91.88 206 SER A C 1
ATOM 1586 O O . SER A 1 206 ? -1.236 -12.107 2.514 1.00 91.88 206 SER A O 1
ATOM 1588 N N . GLN A 1 207 ? -1.429 -11.390 0.393 1.00 92.38 207 GLN A N 1
ATOM 1589 C CA . GLN A 1 207 ? -2.850 -11.058 0.518 1.00 92.38 207 GLN A CA 1
ATOM 1590 C C . GLN A 1 207 ? -3.708 -12.292 0.832 1.00 92.38 207 GLN A C 1
ATOM 1592 O O . GLN A 1 207 ? -4.653 -12.188 1.606 1.00 92.38 207 GLN A O 1
ATOM 1597 N N . ILE A 1 208 ? -3.371 -13.473 0.300 1.00 92.44 208 ILE A N 1
ATOM 1598 C CA . ILE A 1 208 ? -4.067 -14.729 0.629 1.00 92.44 208 ILE A CA 1
ATOM 1599 C C . ILE A 1 208 ? -3.851 -15.108 2.099 1.00 92.44 208 ILE A C 1
ATOM 1601 O O . ILE A 1 208 ? -4.814 -15.458 2.787 1.00 92.44 208 ILE A O 1
ATOM 1605 N N . PHE A 1 209 ? -2.614 -15.009 2.599 1.00 86.31 209 PHE A N 1
ATOM 1606 C CA . PHE A 1 209 ? -2.312 -15.271 4.010 1.00 86.31 209 PHE A CA 1
ATOM 1607 C C . PHE A 1 209 ? -3.091 -14.342 4.941 1.00 86.31 209 PHE A C 1
ATOM 1609 O O . PHE A 1 209 ? -3.615 -14.784 5.963 1.00 86.31 209 PHE A O 1
ATOM 1616 N N . MET A 1 210 ? -3.200 -13.069 4.564 1.00 84.19 210 MET A N 1
ATOM 1617 C CA . MET A 1 210 ? -3.907 -12.071 5.354 1.00 84.19 210 MET A CA 1
ATOM 1618 C C . MET A 1 210 ? -5.429 -12.225 5.285 1.00 84.19 210 MET A C 1
ATOM 1620 O O . MET A 1 210 ? -6.079 -12.167 6.322 1.00 84.19 210 MET A O 1
ATOM 1624 N N . LEU A 1 211 ? -5.997 -12.399 4.087 1.00 85.44 211 LEU A N 1
ATOM 1625 C CA . LEU A 1 211 ? -7.444 -12.318 3.844 1.00 85.44 211 LEU A CA 1
ATOM 1626 C C . LEU A 1 211 ? -8.191 -13.638 3.999 1.00 85.44 211 LEU A C 1
ATOM 1628 O O . LEU A 1 211 ? -9.386 -13.623 4.289 1.00 85.44 211 LEU A O 1
ATOM 1632 N N . VAL A 1 212 ? -7.512 -14.760 3.764 1.00 88.38 212 VAL A N 1
ATOM 1633 C CA . VAL A 1 212 ? -8.130 -16.087 3.797 1.00 88.38 212 VAL A CA 1
ATOM 1634 C C . VAL A 1 212 ? -7.610 -16.852 4.999 1.00 88.38 212 VAL A C 1
ATOM 1636 O O . VAL A 1 212 ? -8.375 -17.090 5.916 1.00 88.38 212 VAL A O 1
ATOM 1639 N N . ILE A 1 213 ? -6.304 -17.133 5.033 1.00 85.94 213 ILE A N 1
ATOM 1640 C CA . ILE A 1 213 ? -5.688 -18.126 5.933 1.00 85.94 213 ILE A CA 1
ATOM 1641 C C . ILE A 1 213 ? -5.648 -17.666 7.409 1.00 85.94 213 ILE A C 1
ATOM 1643 O O . ILE A 1 213 ? -5.450 -18.467 8.327 1.00 85.94 213 ILE A O 1
ATOM 1647 N N . SER A 1 214 ? -5.808 -16.364 7.665 1.00 81.38 214 SER A N 1
ATOM 1648 C CA . SER A 1 214 ? -5.671 -15.798 9.009 1.00 81.38 214 SER A CA 1
ATOM 1649 C C . SER A 1 214 ? -6.692 -16.353 10.019 1.00 81.38 214 SER A C 1
ATOM 1651 O O . SER A 1 214 ? -6.330 -16.525 11.185 1.00 81.38 214 SER A O 1
ATOM 1653 N N . ASP A 1 215 ? -7.933 -16.646 9.607 1.00 83.38 215 ASP A N 1
ATOM 1654 C CA . ASP A 1 215 ? -8.977 -17.209 10.489 1.00 83.38 215 ASP A CA 1
ATOM 1655 C C . ASP A 1 215 ? -8.638 -18.667 10.856 1.00 83.38 215 ASP A C 1
ATOM 1657 O O . ASP A 1 215 ? -8.710 -19.064 12.021 1.00 83.38 215 ASP A O 1
ATOM 1661 N N . GLU A 1 216 ? -8.172 -19.471 9.894 1.00 85.62 216 GLU A N 1
ATOM 1662 C CA . GLU A 1 216 ? -7.787 -20.867 10.124 1.00 85.62 216 GLU A CA 1
ATOM 1663 C C . GLU A 1 216 ? -6.570 -20.994 11.048 1.00 85.62 216 GLU A C 1
ATOM 1665 O O . GLU A 1 216 ? -6.571 -21.844 11.943 1.00 85.62 216 GLU A O 1
ATOM 1670 N N . ILE A 1 217 ? -5.549 -20.142 10.882 1.00 78.75 217 ILE A N 1
ATOM 1671 C CA . ILE A 1 217 ? -4.365 -20.135 11.760 1.00 78.75 217 ILE A CA 1
ATOM 1672 C C . ILE A 1 217 ? -4.751 -19.725 13.182 1.00 78.75 217 ILE A C 1
ATOM 1674 O O . ILE A 1 217 ? -4.304 -20.350 14.149 1.00 78.75 217 ILE A O 1
ATOM 1678 N N . CYS A 1 218 ? -5.599 -18.707 13.331 1.00 79.56 218 CYS A N 1
ATOM 1679 C CA . CYS A 1 218 ? -6.007 -18.249 14.654 1.00 79.56 218 CYS A CA 1
ATOM 1680 C C . CYS A 1 218 ? -6.797 -19.336 15.399 1.00 79.56 218 CYS A C 1
ATOM 1682 O O . CYS A 1 218 ? -6.480 -19.658 16.549 1.00 79.56 218 CYS A O 1
ATOM 1684 N N . ASN A 1 219 ? -7.759 -19.979 14.727 1.00 83.00 219 ASN A N 1
ATOM 1685 C CA . ASN A 1 219 ? -8.536 -21.074 15.312 1.00 83.00 219 ASN A CA 1
ATOM 1686 C C . ASN A 1 219 ? -7.661 -22.304 15.616 1.00 83.00 219 ASN A C 1
ATOM 1688 O O . ASN A 1 219 ? -7.801 -22.915 16.675 1.00 83.00 219 ASN A O 1
ATOM 1692 N N . GLY A 1 220 ? -6.712 -22.642 14.736 1.00 81.94 220 GLY A N 1
ATOM 1693 C CA . GLY A 1 220 ? -5.784 -23.761 14.933 1.00 81.94 220 GLY A CA 1
ATOM 1694 C C . GLY A 1 220 ? -4.764 -23.546 16.058 1.00 81.94 220 GLY A C 1
ATOM 1695 O O . GLY A 1 220 ? -4.327 -24.509 16.686 1.00 81.94 220 GLY A O 1
ATOM 1696 N N . THR A 1 221 ? -4.403 -22.294 16.355 1.00 76.44 221 THR A N 1
ATOM 1697 C CA . THR A 1 221 ? -3.453 -21.937 17.428 1.00 76.44 221 THR A CA 1
ATOM 1698 C C . THR A 1 221 ? -4.132 -21.541 18.740 1.00 76.44 221 THR A C 1
ATOM 1700 O O . THR A 1 221 ? -3.452 -21.126 19.683 1.00 76.44 221 THR A O 1
ATOM 1703 N N . ASN A 1 222 ? -5.457 -21.699 18.829 1.00 78.75 222 ASN A N 1
ATOM 1704 C CA . ASN A 1 222 ? -6.271 -21.340 19.990 1.00 78.75 222 ASN A CA 1
ATOM 1705 C C . ASN A 1 222 ? -6.100 -19.858 20.393 1.00 78.75 222 ASN A C 1
ATOM 1707 O O . ASN A 1 222 ? -5.892 -19.532 21.565 1.00 78.75 222 ASN A O 1
ATOM 1711 N N . GLY A 1 223 ? -6.104 -18.966 19.395 1.00 69.12 223 GLY A N 1
ATOM 1712 C CA . GLY A 1 223 ? -5.993 -17.518 19.584 1.00 69.12 223 GLY A CA 1
ATOM 1713 C C . GLY A 1 223 ? -4.605 -17.034 20.003 1.00 69.12 223 GLY A C 1
ATOM 1714 O O . GLY A 1 223 ? -4.496 -15.991 20.640 1.00 69.12 223 GLY A O 1
ATOM 1715 N N . ARG A 1 224 ? -3.532 -17.780 19.715 1.00 65.00 224 ARG A N 1
ATOM 1716 C CA . ARG A 1 224 ? -2.163 -17.352 20.060 1.00 65.00 224 ARG A CA 1
ATOM 1717 C C . ARG A 1 224 ? -1.482 -16.545 18.960 1.00 65.00 224 ARG A C 1
ATOM 1719 O O . ARG A 1 224 ? -0.688 -15.671 19.285 1.00 65.00 224 ARG A O 1
ATOM 1726 N N . ILE A 1 225 ? -1.737 -16.869 17.691 1.00 69.19 225 ILE A N 1
ATOM 1727 C CA . ILE A 1 225 ? -1.032 -16.292 16.535 1.00 69.19 225 ILE A CA 1
ATOM 1728 C C . ILE A 1 225 ? -2.031 -16.080 15.388 1.00 69.19 225 ILE A C 1
ATOM 1730 O O . ILE A 1 225 ? -2.907 -16.917 15.178 1.00 69.19 225 ILE A O 1
ATOM 1734 N N . ASP A 1 226 ? -1.886 -14.989 14.633 1.00 72.56 226 ASP A N 1
ATOM 1735 C CA . ASP A 1 226 ? -2.616 -14.738 13.385 1.00 72.56 226 ASP A CA 1
ATOM 1736 C C . ASP A 1 226 ? -1.688 -14.761 12.151 1.00 72.56 226 ASP A C 1
ATOM 1738 O O . ASP A 1 226 ? -0.465 -14.877 12.248 1.00 72.56 226 ASP A O 1
ATOM 1742 N N . GLY A 1 227 ? -2.273 -14.681 10.952 1.00 72.00 227 GLY A N 1
ATOM 1743 C CA . GLY A 1 227 ? -1.525 -14.730 9.690 1.00 72.00 227 GLY A CA 1
ATOM 1744 C C . GLY A 1 227 ? -0.734 -13.456 9.358 1.00 72.00 227 GLY A C 1
ATOM 1745 O O . GLY A 1 227 ? -0.072 -13.404 8.317 1.00 72.00 227 GLY A O 1
ATOM 1746 N N . THR A 1 228 ? -0.791 -12.417 10.198 1.00 74.94 228 THR A N 1
ATOM 1747 C CA . THR A 1 228 ? -0.266 -11.083 9.859 1.00 74.94 228 THR A CA 1
ATOM 1748 C C . THR A 1 228 ? 1.257 -11.057 9.758 1.00 74.94 228 THR A C 1
ATOM 1750 O O . THR A 1 228 ? 1.793 -10.442 8.838 1.00 74.94 228 THR A O 1
ATOM 1753 N N . MET A 1 229 ? 1.965 -11.796 10.619 1.00 73.56 229 MET A N 1
ATOM 1754 C CA . MET A 1 229 ? 3.431 -11.886 10.585 1.00 73.56 229 MET A CA 1
ATOM 1755 C C . MET A 1 229 ? 3.947 -12.459 9.258 1.00 73.56 229 MET A C 1
ATOM 1757 O O . MET A 1 229 ? 4.870 -11.912 8.655 1.00 73.56 229 MET A O 1
ATOM 1761 N N . PHE A 1 230 ? 3.314 -13.527 8.764 1.00 78.12 230 PHE A N 1
ATOM 1762 C CA . PHE A 1 230 ? 3.666 -14.134 7.477 1.00 78.12 230 PHE A CA 1
ATOM 1763 C C . PHE A 1 230 ? 3.345 -13.204 6.304 1.00 78.12 230 PHE A C 1
ATOM 1765 O O . PHE A 1 230 ? 4.145 -13.085 5.377 1.00 78.12 230 PHE A O 1
ATOM 1772 N N . SER A 1 231 ? 2.208 -12.505 6.364 1.00 82.75 231 SER A N 1
ATOM 1773 C CA . SER A 1 231 ? 1.835 -11.497 5.367 1.00 82.75 231 SER A CA 1
ATOM 1774 C C . SER A 1 231 ? 2.889 -10.388 5.253 1.00 82.75 231 SER A C 1
ATOM 1776 O O . SER A 1 231 ? 3.311 -10.063 4.139 1.00 82.75 231 SER A O 1
ATOM 1778 N N . THR A 1 232 ? 3.379 -9.859 6.378 1.00 80.31 232 THR A N 1
ATOM 1779 C CA . THR A 1 232 ? 4.417 -8.816 6.402 1.00 80.31 232 THR A CA 1
ATOM 1780 C C . THR A 1 232 ? 5.735 -9.298 5.796 1.00 80.31 232 THR A C 1
ATOM 1782 O O . THR A 1 232 ? 6.300 -8.600 4.956 1.00 80.31 232 THR A O 1
ATOM 1785 N N . LEU A 1 233 ? 6.191 -10.509 6.140 1.00 78.50 233 LEU A N 1
ATOM 1786 C CA . LEU A 1 233 ? 7.411 -11.096 5.565 1.00 78.50 233 LEU A CA 1
ATOM 1787 C C . LEU A 1 233 ? 7.308 -11.268 4.044 1.00 78.50 233 LEU A C 1
ATOM 1789 O O . LEU A 1 233 ? 8.241 -10.943 3.310 1.00 78.50 233 LEU A O 1
ATOM 1793 N N . LEU A 1 234 ? 6.160 -11.739 3.554 1.00 84.25 234 LEU A N 1
ATOM 1794 C CA . LEU A 1 234 ? 5.917 -11.908 2.121 1.00 84.25 234 LEU A CA 1
ATOM 1795 C C . LEU A 1 234 ? 5.809 -10.562 1.386 1.00 84.25 234 LEU A C 1
ATOM 1797 O O . LEU A 1 234 ? 6.330 -10.435 0.278 1.00 84.25 234 LEU A O 1
ATOM 1801 N N . ASN A 1 235 ? 5.198 -9.544 2.002 1.00 86.12 235 ASN A N 1
ATOM 1802 C CA . ASN A 1 235 ? 5.170 -8.183 1.454 1.00 86.12 235 ASN A CA 1
ATOM 1803 C C . ASN A 1 235 ? 6.577 -7.585 1.370 1.00 86.12 235 ASN A C 1
ATOM 1805 O O . ASN A 1 235 ? 6.935 -7.016 0.342 1.00 86.12 235 ASN A O 1
ATOM 1809 N N . PHE A 1 236 ? 7.400 -7.759 2.407 1.00 83.69 236 PHE A N 1
ATOM 1810 C CA . PHE A 1 236 ? 8.797 -7.334 2.374 1.00 83.69 236 PHE A CA 1
ATOM 1811 C C . PHE A 1 236 ? 9.573 -8.050 1.260 1.00 83.69 236 PHE A C 1
ATOM 1813 O O . PHE A 1 236 ? 10.235 -7.399 0.453 1.00 83.69 236 PHE A O 1
ATOM 1820 N N . GLY A 1 237 ? 9.405 -9.370 1.129 1.00 80.31 237 GLY A N 1
ATOM 1821 C CA . GLY A 1 237 ? 9.967 -10.139 0.016 1.00 80.31 237 GLY A CA 1
ATOM 1822 C C . GLY A 1 237 ? 9.523 -9.616 -1.356 1.00 80.31 237 GLY A C 1
ATOM 1823 O O . GLY A 1 237 ? 10.343 -9.496 -2.264 1.00 80.31 237 GLY A O 1
ATOM 1824 N N . SER A 1 238 ? 8.254 -9.224 -1.507 1.00 92.94 238 SER A N 1
ATOM 1825 C CA . SER A 1 238 ? 7.762 -8.581 -2.732 1.00 92.94 238 SER A CA 1
ATOM 1826 C C . SER A 1 238 ? 8.476 -7.258 -3.026 1.00 92.94 238 SER A C 1
ATOM 1828 O O . SER A 1 238 ? 8.774 -6.990 -4.189 1.00 92.94 238 SER A O 1
ATOM 1830 N N . LEU A 1 239 ? 8.756 -6.428 -2.016 1.00 91.81 239 LEU A N 1
ATOM 1831 C CA . LEU A 1 239 ? 9.493 -5.171 -2.197 1.00 91.81 239 LEU A CA 1
ATOM 1832 C C . LEU A 1 239 ? 10.943 -5.417 -2.613 1.00 91.81 239 LEU A C 1
ATOM 1834 O O . LEU A 1 239 ? 11.446 -4.733 -3.501 1.00 91.81 239 LEU A O 1
ATOM 1838 N N . VAL A 1 240 ? 11.592 -6.426 -2.029 1.00 87.69 240 VAL A N 1
ATOM 1839 C CA . VAL A 1 240 ? 12.949 -6.840 -2.413 1.00 87.69 240 VAL A CA 1
ATOM 1840 C C . VAL A 1 240 ? 12.992 -7.284 -3.880 1.00 87.69 240 VAL A C 1
ATOM 1842 O O . VAL A 1 240 ? 13.897 -6.898 -4.614 1.00 87.69 240 VAL A O 1
ATOM 1845 N N . MET A 1 241 ? 11.986 -8.026 -4.353 1.00 88.69 241 MET A N 1
ATOM 1846 C CA . MET A 1 241 ? 11.893 -8.417 -5.767 1.00 88.69 241 MET A CA 1
ATOM 1847 C C . MET A 1 241 ? 11.666 -7.216 -6.698 1.00 88.69 241 MET A C 1
ATOM 1849 O O . MET A 1 241 ? 12.236 -7.177 -7.787 1.00 88.69 241 MET A O 1
ATOM 1853 N N . ILE A 1 242 ? 10.885 -6.215 -6.271 1.00 92.50 242 ILE A N 1
ATOM 1854 C CA . ILE A 1 242 ? 10.737 -4.946 -7.008 1.00 92.50 242 ILE A CA 1
ATOM 1855 C C . ILE A 1 242 ? 12.070 -4.191 -7.059 1.00 92.50 242 ILE A C 1
ATOM 1857 O O . ILE A 1 242 ? 12.427 -3.664 -8.110 1.00 92.50 242 ILE A O 1
ATOM 1861 N N . TYR A 1 243 ? 12.827 -4.169 -5.960 1.00 90.56 243 TYR A N 1
ATOM 1862 C CA . TYR A 1 243 ? 14.162 -3.576 -5.930 1.00 90.56 243 TYR A CA 1
ATOM 1863 C C . TYR A 1 243 ? 15.108 -4.272 -6.915 1.00 90.56 243 TYR A C 1
ATOM 1865 O O . TYR A 1 243 ? 15.730 -3.590 -7.721 1.00 90.56 243 TYR A O 1
ATOM 1873 N N . PHE A 1 244 ? 15.167 -5.608 -6.929 1.00 89.62 244 PHE A N 1
ATOM 1874 C CA . PHE A 1 244 ? 15.981 -6.338 -7.909 1.00 89.62 244 PHE A CA 1
ATOM 1875 C C . PHE A 1 244 ? 15.521 -6.104 -9.347 1.00 89.62 244 PHE A C 1
ATOM 1877 O O . PHE A 1 244 ? 16.355 -5.980 -10.242 1.00 89.62 244 PHE A O 1
ATOM 1884 N N . PHE A 1 245 ? 14.210 -5.991 -9.579 1.00 91.44 245 PHE A N 1
ATOM 1885 C CA . PHE A 1 245 ? 13.679 -5.592 -10.877 1.00 91.44 245 PHE A CA 1
ATOM 1886 C C . PHE A 1 245 ? 14.214 -4.213 -11.291 1.00 91.44 245 PHE A C 1
ATOM 1888 O O . PHE A 1 245 ? 14.771 -4.094 -12.381 1.00 91.44 245 PHE A O 1
ATOM 1895 N N . TRP A 1 246 ? 14.123 -3.203 -10.420 1.00 89.06 246 TRP A N 1
ATOM 1896 C CA . TRP A 1 246 ? 14.683 -1.873 -10.679 1.00 89.06 246 TRP A CA 1
ATOM 1897 C C . TRP A 1 246 ? 16.191 -1.910 -10.900 1.00 89.06 246 TRP A C 1
ATOM 1899 O O . TRP A 1 246 ? 16.660 -1.359 -11.890 1.00 89.06 246 TRP A O 1
ATOM 1909 N N . ASN A 1 247 ? 16.929 -2.642 -10.068 1.00 87.62 247 ASN A N 1
ATOM 1910 C CA . ASN A 1 247 ? 18.369 -2.798 -10.224 1.00 87.62 247 ASN A CA 1
ATOM 1911 C C . ASN A 1 247 ? 18.726 -3.396 -11.588 1.00 87.62 247 ASN A C 1
ATOM 1913 O O . ASN A 1 247 ? 19.613 -2.905 -12.276 1.00 87.62 247 ASN A O 1
ATOM 1917 N N . SER A 1 248 ? 17.979 -4.416 -12.022 1.00 85.69 248 SER A N 1
ATOM 1918 C CA . SER A 1 248 ? 18.225 -5.102 -13.293 1.00 85.69 248 SER A CA 1
ATOM 1919 C C . SER A 1 248 ? 17.973 -4.236 -14.530 1.00 85.69 248 SER A C 1
ATOM 1921 O O . SER A 1 248 ? 18.572 -4.492 -15.571 1.00 85.69 248 SER A O 1
ATOM 1923 N N . ILE A 1 249 ? 17.098 -3.225 -14.440 1.00 85.12 249 ILE A N 1
ATOM 1924 C CA . ILE A 1 249 ? 16.831 -2.303 -15.554 1.00 85.12 249 ILE A CA 1
ATOM 1925 C C . ILE A 1 249 ? 17.772 -1.088 -15.552 1.00 85.12 249 ILE A C 1
ATOM 1927 O O . ILE A 1 249 ? 17.977 -0.508 -16.614 1.00 85.12 249 ILE A O 1
ATOM 1931 N N . THR A 1 250 ? 18.339 -0.697 -14.401 1.00 78.12 250 THR A N 1
ATOM 1932 C CA . THR A 1 250 ? 19.240 0.467 -14.289 1.00 78.12 250 THR A CA 1
ATOM 1933 C C . THR A 1 250 ? 20.722 0.119 -14.360 1.00 78.12 250 THR A C 1
ATOM 1935 O O . THR A 1 250 ? 21.484 0.873 -14.953 1.00 78.12 250 THR A O 1
ATOM 1938 N N . GLU A 1 251 ? 21.145 -0.998 -13.769 1.00 68.38 251 GLU A N 1
ATOM 1939 C CA . GLU A 1 251 ? 22.561 -1.393 -13.664 1.00 68.38 251 GLU A CA 1
ATOM 1940 C C . GLU A 1 251 ? 22.929 -2.530 -14.629 1.00 68.38 251 GLU A C 1
ATOM 1942 O O . GLU A 1 251 ? 23.891 -3.250 -14.382 1.00 68.38 251 GLU A O 1
ATOM 1947 N N . GLY A 1 252 ? 22.143 -2.702 -15.701 1.00 55.06 252 GLY A N 1
ATOM 1948 C CA . GLY A 1 252 ? 22.211 -3.820 -16.647 1.00 55.06 252 GLY A CA 1
ATOM 1949 C C . GLY A 1 252 ? 23.614 -4.409 -16.842 1.00 55.06 252 GLY A C 1
ATOM 1950 O O . GLY A 1 252 ? 24.502 -3.746 -17.370 1.00 55.06 252 GLY A O 1
ATOM 1951 N N . ASP A 1 253 ? 23.764 -5.670 -16.429 1.00 53.16 253 ASP A N 1
ATOM 1952 C CA . ASP A 1 253 ? 24.873 -6.567 -16.766 1.00 53.16 253 ASP A CA 1
ATOM 1953 C C . ASP A 1 253 ? 26.290 -6.124 -16.325 1.00 53.16 253 ASP A C 1
ATOM 1955 O O . ASP A 1 253 ? 27.251 -6.219 -17.087 1.00 53.16 253 ASP A O 1
ATOM 1959 N N . GLY A 1 254 ? 26.473 -5.744 -15.055 1.00 47.50 254 GLY A N 1
ATOM 1960 C CA . GLY A 1 254 ? 27.813 -5.690 -14.437 1.00 47.50 254 GLY A CA 1
ATOM 1961 C C . GLY A 1 254 ? 28.512 -7.058 -14.307 1.00 47.50 254 GLY A C 1
ATOM 1962 O O . GLY A 1 254 ? 29.725 -7.120 -14.100 1.00 47.50 254 GLY A O 1
ATOM 1963 N N . ASP A 1 255 ? 27.759 -8.151 -14.466 1.00 48.84 255 ASP A N 1
ATOM 1964 C CA . ASP A 1 255 ? 28.194 -9.506 -14.111 1.00 48.84 255 ASP A CA 1
ATOM 1965 C C . ASP A 1 255 ? 28.661 -10.328 -15.327 1.00 48.84 255 ASP A C 1
ATOM 1967 O O . ASP A 1 255 ? 29.360 -11.320 -15.156 1.00 48.84 255 ASP A O 1
ATOM 1971 N N . GLU A 1 256 ? 28.327 -9.917 -16.558 1.00 49.06 256 GLU A N 1
ATOM 1972 C CA . GLU A 1 256 ? 28.797 -10.587 -17.788 1.00 49.06 256 GLU A CA 1
ATOM 1973 C C . GLU A 1 256 ? 30.151 -10.034 -18.290 1.00 49.06 256 GLU A C 1
ATOM 1975 O O . GLU A 1 256 ? 30.750 -10.618 -19.186 1.00 49.06 256 GLU A O 1
ATOM 1980 N N . TYR A 1 257 ? 30.703 -8.968 -17.687 1.00 45.06 257 TYR A N 1
ATOM 1981 C CA . TYR A 1 257 ? 32.034 -8.438 -18.051 1.00 45.06 257 TYR A CA 1
ATOM 1982 C C . TYR A 1 257 ? 33.205 -9.126 -17.316 1.00 45.06 257 TYR A C 1
ATOM 1984 O O . TYR A 1 257 ? 34.365 -8.932 -17.677 1.00 45.06 257 TYR A O 1
ATOM 1992 N N . PHE A 1 258 ? 32.935 -9.941 -16.289 1.00 46.91 258 PHE A N 1
ATOM 1993 C CA . PHE A 1 258 ? 33.976 -10.664 -15.539 1.00 46.91 258 PHE A CA 1
ATOM 1994 C C . PHE A 1 258 ? 34.231 -12.100 -16.028 1.00 46.91 258 PHE A C 1
ATOM 1996 O O . PHE A 1 258 ? 35.128 -12.754 -15.497 1.00 46.91 258 PHE A O 1
ATOM 2003 N N . ASP A 1 259 ? 33.510 -12.559 -17.056 1.00 49.56 259 ASP A N 1
ATOM 2004 C CA . ASP A 1 259 ? 33.623 -13.918 -17.610 1.00 49.56 259 ASP A CA 1
ATOM 2005 C C . ASP A 1 259 ? 34.284 -13.985 -19.002 1.00 49.56 259 ASP A C 1
ATOM 2007 O O . ASP A 1 259 ? 34.247 -15.034 -19.642 1.00 49.56 259 ASP A O 1
ATOM 2011 N N . ASP A 1 260 ? 34.963 -12.925 -19.457 1.00 43.97 260 ASP A N 1
ATOM 2012 C CA . ASP A 1 260 ? 35.920 -13.058 -20.564 1.00 43.97 260 ASP A CA 1
ATOM 2013 C C . ASP A 1 260 ? 37.323 -13.354 -19.999 1.00 43.97 260 ASP A C 1
ATOM 2015 O O . ASP A 1 260 ? 38.004 -12.448 -19.497 1.00 43.97 260 ASP A O 1
ATOM 2019 N N . PRO A 1 261 ? 37.818 -14.609 -20.058 1.00 47.94 261 PRO A N 1
ATOM 2020 C CA . PRO A 1 261 ? 39.229 -14.864 -19.839 1.00 47.94 261 PRO A CA 1
ATOM 2021 C C . PRO A 1 261 ? 39.997 -14.146 -20.947 1.00 47.94 261 PRO A C 1
ATOM 2023 O O . PRO A 1 261 ? 39.968 -14.568 -22.100 1.00 47.94 261 PRO A O 1
ATOM 2026 N N . ILE A 1 262 ? 40.681 -13.058 -20.574 1.00 53.09 262 ILE A N 1
ATOM 2027 C CA . ILE A 1 262 ? 41.638 -12.338 -21.419 1.00 53.09 262 ILE A CA 1
A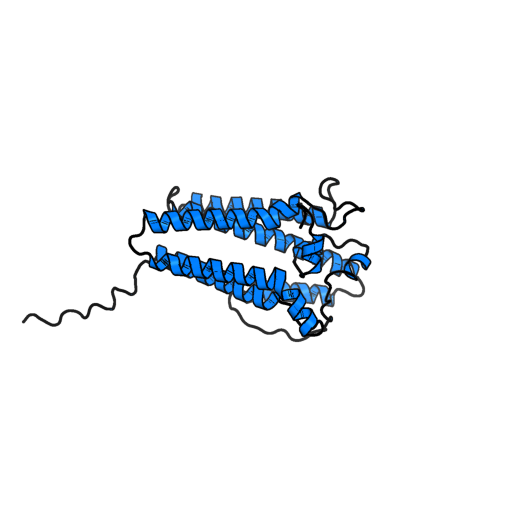TOM 2028 C C . ILE A 1 262 ? 42.455 -13.366 -22.198 1.00 53.09 262 ILE A C 1
ATOM 2030 O O . ILE A 1 262 ? 43.214 -14.153 -21.620 1.00 53.09 262 ILE A O 1
ATOM 2034 N N . ASP A 1 263 ? 42.239 -13.342 -23.508 1.00 47.94 263 ASP A N 1
ATOM 2035 C CA . ASP A 1 263 ? 42.819 -14.231 -24.492 1.00 47.94 263 ASP A CA 1
ATOM 2036 C C . ASP A 1 263 ? 44.349 -14.189 -24.363 1.00 47.94 263 ASP A C 1
ATOM 2038 O O . ASP A 1 263 ? 45.026 -13.230 -24.745 1.00 47.94 263 ASP A O 1
ATOM 2042 N N . LYS A 1 264 ? 44.916 -15.223 -23.736 1.00 51.72 264 LYS A N 1
ATOM 2043 C CA . LYS A 1 264 ? 46.359 -15.450 -23.697 1.00 51.72 264 LYS A CA 1
ATOM 2044 C C . LYS A 1 264 ? 46.776 -16.079 -25.018 1.00 51.72 264 LYS A C 1
ATOM 2046 O O . LYS A 1 264 ? 47.152 -17.243 -25.001 1.00 51.72 264 LYS A O 1
ATOM 2051 N N . HIS A 1 265 ? 46.775 -15.346 -26.128 1.00 48.69 265 HIS A N 1
ATOM 2052 C CA . HIS A 1 265 ? 47.574 -15.708 -27.307 1.00 48.69 265 HIS A CA 1
ATOM 2053 C C . HIS A 1 265 ? 47.679 -14.560 -28.319 1.00 48.69 265 HIS A C 1
ATOM 2055 O O . HIS A 1 265 ? 46.777 -14.338 -29.115 1.00 48.69 265 HIS A O 1
ATOM 2061 N N . ASN A 1 266 ? 48.838 -13.896 -28.360 1.00 37.41 266 ASN A N 1
ATOM 2062 C CA . ASN A 1 266 ? 49.688 -13.923 -29.556 1.00 37.41 266 ASN A CA 1
ATOM 2063 C C . ASN A 1 266 ? 51.128 -13.464 -29.206 1.00 37.41 266 ASN A C 1
ATOM 2065 O O . ASN A 1 266 ? 51.276 -12.694 -28.256 1.00 37.41 266 ASN A O 1
ATOM 2069 N N . PRO A 1 267 ? 52.157 -13.984 -29.907 1.00 52.16 267 PRO A N 1
ATOM 2070 C CA . PRO A 1 267 ? 53.569 -13.986 -29.515 1.00 52.16 267 PRO A CA 1
ATOM 2071 C C . PRO A 1 267 ? 54.318 -12.672 -29.755 1.00 52.16 267 PRO A C 1
ATOM 2073 O O . PRO A 1 267 ? 53.879 -11.867 -30.609 1.00 52.16 267 PRO A O 1
#